Protein AF-A0A9E5D767-F1 (afdb_monomer_lite)

Structure (mmCIF, N/CA/C/O backbone):
data_AF-A0A9E5D767-F1
#
_entry.id   AF-A0A9E5D767-F1
#
loop_
_atom_site.group_PDB
_atom_site.id
_atom_site.type_symbol
_atom_site.label_atom_id
_atom_site.label_alt_id
_atom_site.label_comp_id
_atom_site.label_asym_id
_atom_site.label_entity_id
_atom_site.label_seq_id
_atom_site.pdbx_PDB_ins_code
_atom_site.Cartn_x
_atom_site.Cartn_y
_atom_site.Cartn_z
_atom_site.occupancy
_atom_site.B_iso_or_equiv
_atom_site.auth_seq_id
_atom_site.auth_comp_id
_atom_site.auth_asym_id
_atom_site.auth_atom_id
_atom_site.pdbx_PDB_model_num
ATOM 1 N N . PHE A 1 1 ? 12.904 -18.527 -30.276 1.00 38.69 1 PHE A N 1
ATOM 2 C CA . PHE A 1 1 ? 13.474 -18.603 -28.924 1.00 38.69 1 PHE A CA 1
ATOM 3 C C . PHE A 1 1 ? 12.366 -18.208 -27.959 1.00 38.69 1 PHE A C 1
ATOM 5 O O . PHE A 1 1 ? 12.158 -17.030 -27.758 1.00 38.69 1 PHE A O 1
ATOM 12 N N . MET A 1 2 ? 11.536 -19.169 -27.551 1.00 34.91 2 MET A N 1
ATOM 13 C CA . MET A 1 2 ? 10.502 -19.060 -26.501 1.00 34.91 2 MET A CA 1
ATOM 14 C C . MET A 1 2 ? 10.087 -20.501 -26.185 1.00 34.91 2 MET A C 1
ATOM 16 O O . MET A 1 2 ? 9.022 -20.971 -26.581 1.00 34.91 2 MET A O 1
ATOM 20 N N . ALA A 1 3 ? 11.037 -21.262 -25.655 1.00 35.59 3 ALA A N 1
ATOM 21 C CA . ALA A 1 3 ? 10.844 -22.659 -25.294 1.00 35.59 3 ALA A CA 1
ATOM 22 C C . ALA A 1 3 ? 11.648 -22.962 -24.030 1.00 35.59 3 ALA A C 1
ATOM 24 O O . ALA A 1 3 ? 12.463 -23.866 -24.041 1.00 35.59 3 ALA A O 1
ATOM 25 N N . ASP A 1 4 ? 11.421 -22.149 -23.003 1.00 39.09 4 ASP A N 1
ATOM 26 C CA . ASP A 1 4 ? 11.586 -22.439 -21.580 1.00 39.09 4 ASP A CA 1
ATOM 27 C C . ASP A 1 4 ? 10.528 -21.566 -20.868 1.00 39.09 4 ASP A C 1
ATOM 29 O O . ASP A 1 4 ? 10.009 -20.627 -21.477 1.00 39.09 4 ASP A O 1
ATOM 33 N N . SER A 1 5 ? 10.044 -21.978 -19.697 1.00 45.19 5 SER A N 1
ATOM 34 C CA . SER A 1 5 ? 8.807 -21.471 -19.074 1.00 45.19 5 SER A CA 1
ATOM 35 C C . SER A 1 5 ? 8.694 -19.945 -19.055 1.00 45.19 5 SER A C 1
ATOM 37 O O . SER A 1 5 ? 9.647 -19.292 -18.669 1.00 45.19 5 SER A O 1
ATOM 39 N N . ILE A 1 6 ? 7.513 -19.401 -19.385 1.00 53.84 6 ILE A N 1
ATOM 40 C CA . ILE A 1 6 ? 7.196 -17.976 -19.182 1.00 53.84 6 ILE A CA 1
ATOM 41 C C . ILE A 1 6 ? 7.424 -17.638 -17.702 1.00 53.84 6 ILE A C 1
ATOM 43 O O . ILE A 1 6 ? 6.698 -18.154 -16.844 1.00 53.84 6 ILE A O 1
ATOM 47 N N . GLU A 1 7 ? 8.411 -16.794 -17.416 1.00 65.50 7 GLU A N 1
ATOM 48 C CA . GLU A 1 7 ? 8.708 -16.288 -16.074 1.00 65.50 7 GLU A CA 1
ATOM 49 C C . GLU A 1 7 ? 7.850 -15.041 -15.766 1.00 65.50 7 GLU A C 1
ATOM 51 O O . GLU A 1 7 ? 7.212 -14.453 -16.648 1.00 65.50 7 GLU A O 1
ATOM 56 N N . SER A 1 8 ? 7.767 -14.628 -14.496 1.00 70.75 8 SER A N 1
ATOM 57 C CA . SER A 1 8 ? 6.974 -13.455 -14.075 1.00 70.75 8 SER A CA 1
ATOM 58 C C . SER A 1 8 ? 7.390 -12.178 -14.814 1.00 70.75 8 SER A C 1
ATOM 60 O O . SER A 1 8 ? 6.536 -11.359 -15.178 1.00 70.75 8 SER A O 1
ATOM 62 N N . HIS A 1 9 ? 8.687 -12.024 -15.083 1.00 80.38 9 HIS A N 1
ATOM 63 C CA . HIS A 1 9 ? 9.243 -10.848 -15.745 1.00 80.38 9 HIS A CA 1
ATOM 64 C C . HIS A 1 9 ? 8.974 -10.828 -17.251 1.00 80.38 9 HIS A C 1
ATOM 66 O O . HIS A 1 9 ? 8.782 -9.743 -17.799 1.00 80.38 9 HIS A O 1
ATOM 72 N N . ASP A 1 10 ? 8.795 -11.984 -17.899 1.00 78.19 10 ASP A N 1
ATOM 73 C CA . ASP A 1 10 ? 8.350 -12.055 -19.298 1.00 78.19 10 ASP A CA 1
ATOM 74 C C . ASP A 1 10 ? 6.954 -11.446 -19.465 1.00 78.19 10 ASP A C 1
ATOM 76 O O . ASP A 1 10 ? 6.682 -10.686 -20.399 1.00 78.19 10 ASP A O 1
ATOM 80 N N . VAL A 1 11 ? 6.050 -11.739 -18.524 1.00 80.56 11 VAL A N 1
ATOM 81 C CA . VAL A 1 11 ? 4.698 -11.164 -18.513 1.00 80.56 11 VAL A CA 1
ATOM 82 C C . VAL A 1 11 ? 4.762 -9.650 -18.308 1.00 80.56 11 VAL A C 1
ATOM 84 O O . VAL A 1 11 ? 4.045 -8.901 -18.981 1.00 80.56 11 VAL A O 1
ATOM 87 N N . GLY A 1 12 ? 5.630 -9.194 -17.402 1.00 81.00 12 GLY A N 1
ATOM 88 C CA . GLY A 1 12 ? 5.879 -7.776 -17.159 1.00 81.00 12 GLY A CA 1
ATOM 89 C C . GLY A 1 12 ? 6.426 -7.051 -18.391 1.00 81.00 12 GLY A C 1
ATOM 90 O O . GLY A 1 12 ? 5.887 -6.015 -18.780 1.00 81.00 12 GLY A O 1
ATOM 91 N N . LEU A 1 13 ? 7.419 -7.632 -19.063 1.00 85.06 13 LEU A N 1
ATOM 92 C CA . LEU A 1 13 ? 7.996 -7.124 -20.304 1.00 85.06 13 LEU A CA 1
ATOM 93 C C . LEU A 1 13 ? 6.951 -7.033 -21.425 1.00 85.06 13 LEU A C 1
ATOM 95 O O . LEU A 1 13 ? 6.819 -5.987 -22.064 1.00 85.06 13 LEU A O 1
ATOM 99 N N . ILE A 1 14 ? 6.167 -8.094 -21.652 1.00 85.50 14 ILE A N 1
ATOM 100 C CA . ILE A 1 14 ? 5.095 -8.088 -22.662 1.00 85.50 14 ILE A CA 1
ATOM 101 C C . ILE A 1 14 ? 4.101 -6.965 -22.365 1.00 85.50 14 ILE A C 1
ATOM 103 O O . ILE A 1 14 ? 3.694 -6.232 -23.270 1.00 85.50 14 ILE A O 1
ATOM 107 N N . ARG A 1 15 ? 3.725 -6.791 -21.095 1.00 85.00 15 ARG A N 1
ATOM 108 C CA . ARG A 1 15 ? 2.840 -5.704 -20.679 1.00 85.00 15 ARG A CA 1
ATOM 109 C C . ARG A 1 15 ? 3.461 -4.334 -20.953 1.00 85.00 15 ARG A C 1
ATOM 111 O O . ARG A 1 15 ? 2.767 -3.479 -21.496 1.00 85.00 15 ARG A O 1
ATOM 118 N N . THR A 1 16 ? 4.746 -4.142 -20.667 1.00 86.25 16 THR A N 1
ATOM 119 C CA . THR A 1 16 ? 5.473 -2.909 -21.004 1.00 86.25 16 THR A CA 1
ATOM 120 C C . THR A 1 16 ? 5.414 -2.608 -22.496 1.00 86.25 16 THR A C 1
ATOM 122 O O . THR A 1 16 ? 5.058 -1.492 -22.876 1.00 86.25 16 THR A O 1
ATOM 125 N N . LEU A 1 17 ? 5.667 -3.598 -23.354 1.00 88.94 17 LEU A N 1
ATOM 126 C CA . LEU A 1 17 ? 5.577 -3.438 -24.811 1.00 88.94 17 LEU A CA 1
ATOM 127 C C . LEU A 1 17 ? 4.153 -3.083 -25.268 1.00 88.94 17 LEU A C 1
ATOM 129 O O . LEU A 1 17 ? 3.960 -2.316 -26.211 1.00 88.94 17 LEU A O 1
ATOM 133 N N . LEU A 1 18 ? 3.140 -3.601 -24.572 1.00 88.31 18 LEU A N 1
ATOM 134 C CA . LEU A 1 18 ? 1.740 -3.261 -24.807 1.00 88.31 18 LEU A CA 1
ATOM 135 C C . LEU A 1 18 ? 1.321 -1.915 -24.208 1.00 88.31 18 LEU A C 1
ATOM 137 O O . LEU A 1 18 ? 0.283 -1.407 -24.628 1.00 88.31 18 LEU A O 1
ATOM 141 N N . GLU A 1 19 ? 2.081 -1.305 -23.303 1.00 89.00 19 GLU A N 1
ATOM 142 C CA . GLU A 1 19 ? 1.762 -0.008 -22.687 1.00 89.00 19 GLU A CA 1
ATOM 143 C C . GLU A 1 19 ? 2.532 1.161 -23.325 1.00 89.00 19 GLU A C 1
ATOM 145 O O . GLU A 1 19 ? 1.935 2.214 -23.567 1.00 89.00 19 GLU A O 1
ATOM 150 N N . LEU A 1 20 ? 3.816 0.982 -23.650 1.00 90.38 20 LEU A N 1
ATOM 151 C CA . LEU A 1 20 ? 4.646 2.009 -24.289 1.00 90.38 20 LEU A CA 1
ATOM 152 C C . LEU A 1 20 ? 4.224 2.264 -25.743 1.00 90.38 20 LEU A C 1
ATOM 154 O O . LEU A 1 20 ? 3.726 1.377 -26.443 1.00 90.38 20 LEU A O 1
ATOM 158 N N . ARG A 1 21 ? 4.399 3.502 -26.215 1.00 92.12 21 ARG A N 1
ATOM 159 C CA . ARG A 1 21 ? 3.991 3.942 -27.559 1.00 92.12 21 ARG A CA 1
ATOM 160 C C . ARG A 1 21 ? 4.982 4.953 -28.125 1.00 92.12 21 ARG A C 1
ATOM 162 O O . ARG A 1 21 ? 5.589 5.699 -27.367 1.00 92.12 21 ARG A O 1
ATOM 169 N N . GLY A 1 22 ? 5.064 5.021 -29.455 1.00 92.25 22 GLY A N 1
ATOM 170 C CA . GLY A 1 22 ? 5.858 6.029 -30.164 1.00 92.25 22 GLY A CA 1
ATOM 171 C C . GLY A 1 22 ? 7.315 6.044 -29.707 1.00 92.25 22 GLY A C 1
ATOM 172 O O . GLY A 1 22 ? 7.904 4.987 -29.504 1.00 92.25 22 GLY A O 1
ATOM 173 N N . GLU A 1 23 ? 7.850 7.245 -29.480 1.00 92.44 23 GLU A N 1
ATOM 174 C CA . GLU A 1 23 ? 9.255 7.461 -29.115 1.00 92.44 23 GLU A CA 1
ATOM 175 C C . GLU A 1 23 ? 9.689 6.701 -27.851 1.00 92.44 23 GLU A C 1
ATOM 177 O O . GLU A 1 23 ? 10.846 6.293 -27.764 1.00 92.44 23 GLU A O 1
ATOM 182 N N . ASP A 1 24 ? 8.789 6.453 -26.890 1.00 91.94 24 ASP A N 1
ATOM 183 C CA . ASP A 1 24 ? 9.122 5.696 -25.674 1.00 91.94 24 ASP A CA 1
ATOM 184 C C . ASP A 1 24 ? 9.350 4.207 -25.984 1.00 91.94 24 ASP A C 1
ATOM 186 O O . ASP A 1 24 ? 10.281 3.586 -25.468 1.00 91.94 24 ASP A O 1
ATOM 190 N N . LEU A 1 25 ? 8.517 3.631 -26.859 1.00 93.56 25 LEU A N 1
ATOM 191 C CA . LEU A 1 25 ? 8.686 2.250 -27.315 1.00 93.56 25 LEU A CA 1
ATOM 192 C C . LEU A 1 25 ? 9.920 2.122 -28.215 1.00 93.56 25 LEU A C 1
ATOM 194 O O . LEU A 1 25 ? 10.684 1.166 -28.078 1.00 93.56 25 LEU A O 1
ATOM 198 N N . ASP A 1 26 ? 10.145 3.096 -29.095 1.00 93.31 26 ASP A N 1
ATOM 199 C CA . ASP A 1 26 ? 11.327 3.136 -29.959 1.00 93.31 26 ASP A CA 1
ATOM 200 C C . ASP A 1 26 ? 12.610 3.258 -29.120 1.00 93.31 26 ASP A C 1
ATOM 202 O O . ASP A 1 26 ? 13.609 2.592 -29.392 1.00 93.31 26 ASP A O 1
ATOM 206 N N . SER A 1 27 ? 12.574 4.042 -28.037 1.00 92.81 27 SER A N 1
ATOM 207 C CA . SER A 1 27 ? 13.697 4.186 -27.103 1.00 92.81 27 SER A CA 1
ATOM 208 C C . SER A 1 27 ? 14.030 2.877 -26.389 1.00 92.81 27 SER A C 1
ATOM 210 O O . SER A 1 27 ? 15.206 2.567 -26.237 1.00 92.81 27 SER A O 1
ATOM 212 N N . LEU A 1 28 ? 13.027 2.094 -25.979 1.00 91.19 28 LEU A N 1
ATOM 213 C CA . LEU A 1 28 ? 13.236 0.772 -25.38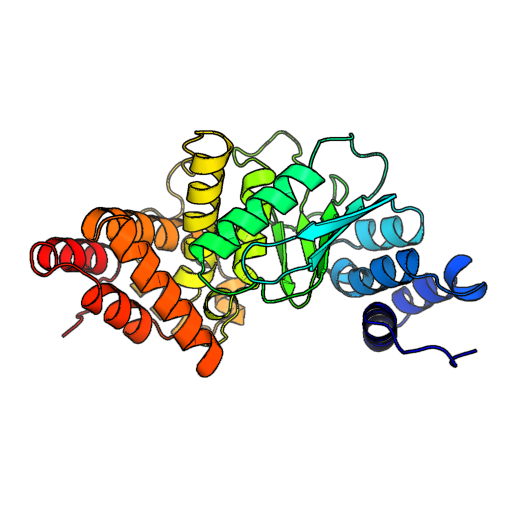0 1.00 91.19 28 LEU A CA 1
ATOM 214 C C . LEU A 1 28 ? 13.772 -0.234 -26.409 1.00 91.19 28 LEU A C 1
ATOM 216 O O . LEU A 1 28 ? 14.784 -0.887 -26.184 1.00 91.19 28 LEU A O 1
ATOM 220 N N . THR A 1 29 ? 13.105 -0.347 -27.555 1.00 92.00 29 THR A N 1
ATOM 221 C CA . THR A 1 29 ? 13.411 -1.379 -28.562 1.00 92.00 29 THR A CA 1
ATOM 222 C C . THR A 1 29 ? 14.714 -1.130 -29.328 1.00 92.00 29 THR A C 1
ATOM 224 O O . THR A 1 29 ? 15.222 -2.040 -29.979 1.00 92.00 29 THR A O 1
ATOM 227 N N . SER A 1 30 ? 15.273 0.081 -29.241 1.00 91.75 30 SER A N 1
ATOM 228 C CA . SER A 1 30 ? 16.585 0.435 -29.801 1.00 91.75 30 SER A CA 1
ATOM 229 C C . SER A 1 30 ? 17.762 0.188 -28.855 1.00 91.75 30 SER A C 1
ATOM 231 O O . SER A 1 30 ? 18.910 0.354 -29.275 1.00 91.75 30 SER A O 1
ATOM 233 N N . GLN A 1 31 ? 17.515 -0.207 -27.601 1.00 90.12 31 GLN A N 1
ATOM 234 C CA . GLN A 1 31 ? 18.596 -0.543 -26.679 1.00 90.12 31 GLN A CA 1
ATOM 235 C C . GLN A 1 31 ? 19.346 -1.793 -27.145 1.00 90.12 31 GLN A C 1
ATOM 237 O O . GLN A 1 31 ? 18.738 -2.751 -27.621 1.00 90.12 31 GLN A O 1
ATOM 242 N N . THR A 1 32 ? 20.672 -1.808 -26.980 1.00 87.69 32 THR A N 1
ATOM 243 C CA . THR A 1 32 ? 21.509 -2.946 -27.403 1.00 87.69 32 THR A CA 1
ATOM 244 C C . THR A 1 32 ? 21.085 -4.234 -26.714 1.00 87.69 32 THR A C 1
ATOM 246 O O . THR A 1 32 ? 20.913 -5.248 -27.377 1.00 87.69 32 THR A O 1
ATOM 249 N N . TRP A 1 33 ? 20.811 -4.161 -25.412 1.00 84.88 33 TRP A N 1
ATOM 250 C CA . TRP A 1 33 ? 20.323 -5.291 -24.629 1.00 84.88 33 TRP A CA 1
ATOM 251 C C . TRP A 1 33 ? 18.957 -5.808 -25.101 1.00 84.88 33 TRP A C 1
ATOM 253 O O . TRP A 1 33 ? 18.710 -7.008 -25.132 1.00 84.88 33 TRP A O 1
ATOM 263 N N . PHE A 1 34 ? 18.085 -4.928 -25.599 1.00 87.81 34 PHE A N 1
ATOM 264 C CA . PHE A 1 34 ? 16.812 -5.350 -26.179 1.00 87.81 34 PHE A CA 1
ATOM 265 C C . PHE A 1 34 ? 17.014 -6.147 -27.478 1.00 87.81 34 PHE A C 1
ATOM 267 O O . PHE A 1 34 ? 16.333 -7.144 -27.720 1.00 87.81 34 PHE A O 1
ATOM 274 N N . VAL A 1 35 ? 17.943 -5.699 -28.330 1.00 85.88 35 VAL A N 1
ATOM 275 C CA . VAL A 1 35 ? 18.242 -6.324 -29.629 1.00 85.88 35 VAL A CA 1
ATOM 276 C C . VAL A 1 35 ? 18.987 -7.649 -29.466 1.00 85.88 35 VAL A C 1
ATOM 278 O O . VAL A 1 35 ? 18.695 -8.605 -30.187 1.00 85.88 35 VAL A O 1
ATOM 281 N N . ASP A 1 36 ? 19.930 -7.703 -28.527 1.00 86.12 36 ASP A N 1
ATOM 282 C CA . ASP A 1 36 ? 20.776 -8.871 -28.274 1.00 86.12 36 ASP A CA 1
ATOM 283 C C . ASP A 1 36 ? 20.035 -9.977 -27.497 1.00 86.12 36 ASP A C 1
ATOM 285 O O . ASP A 1 36 ? 20.428 -11.146 -27.552 1.00 86.12 36 ASP A O 1
ATOM 289 N N . GLY A 1 37 ? 18.913 -9.627 -26.864 1.00 83.31 37 GLY A N 1
ATOM 290 C CA . GLY A 1 37 ? 18.059 -10.515 -26.085 1.00 83.31 37 GLY A CA 1
ATOM 291 C C . GLY A 1 37 ? 18.036 -10.089 -24.623 1.00 83.31 37 GLY A C 1
ATOM 292 O O . GLY A 1 37 ? 19.085 -9.914 -24.019 1.00 83.31 37 GLY A O 1
ATOM 293 N N . ILE A 1 38 ? 16.825 -9.951 -24.082 1.00 85.19 38 ILE A N 1
ATOM 294 C CA . ILE A 1 38 ? 16.574 -9.424 -22.737 1.00 85.19 38 ILE A CA 1
ATOM 295 C C . ILE A 1 38 ? 16.822 -10.518 -21.703 1.00 85.19 38 ILE A C 1
ATOM 297 O O . ILE A 1 38 ? 16.241 -11.603 -21.813 1.00 85.19 38 ILE A O 1
ATOM 301 N N . ASP A 1 39 ? 17.651 -10.227 -20.706 1.00 87.19 39 ASP A N 1
ATOM 302 C CA . ASP A 1 39 ? 17.819 -11.086 -19.534 1.00 87.19 39 ASP A CA 1
ATOM 303 C C . ASP A 1 39 ? 16.810 -10.771 -18.407 1.00 87.19 39 ASP A C 1
ATOM 305 O O . ASP A 1 39 ? 15.971 -9.876 -18.509 1.00 87.19 39 ASP A O 1
ATOM 309 N N . ASP A 1 40 ? 16.860 -11.541 -17.318 1.00 84.88 40 ASP A N 1
ATOM 310 C CA . ASP A 1 40 ? 15.934 -11.395 -16.189 1.00 84.88 40 ASP A CA 1
ATOM 311 C C . ASP A 1 40 ? 16.062 -10.035 -15.468 1.00 84.88 40 ASP A C 1
ATOM 313 O O . ASP A 1 40 ? 15.076 -9.445 -15.025 1.00 84.88 40 ASP A O 1
ATOM 317 N N . ASP A 1 41 ? 17.283 -9.510 -15.362 1.00 86.38 41 ASP A N 1
ATOM 318 C CA . ASP A 1 41 ? 17.587 -8.214 -14.747 1.00 86.38 41 ASP A CA 1
ATOM 319 C C . ASP A 1 41 ? 17.009 -7.067 -15.599 1.00 86.38 41 ASP A C 1
ATOM 321 O O . ASP A 1 41 ? 16.354 -6.147 -15.094 1.00 86.38 41 ASP A O 1
ATOM 325 N N . GLU A 1 42 ? 17.189 -7.150 -16.911 1.00 87.38 42 GLU A N 1
ATOM 326 C CA . GLU A 1 42 ? 16.671 -6.206 -17.897 1.00 87.38 42 GLU A CA 1
ATOM 327 C C . GLU A 1 42 ? 15.144 -6.284 -18.023 1.00 87.38 42 GLU A C 1
ATOM 329 O O . GLU A 1 42 ? 14.478 -5.253 -18.173 1.00 87.38 42 GLU A O 1
ATOM 334 N N . ALA A 1 43 ? 14.558 -7.477 -17.892 1.00 86.62 43 ALA A N 1
ATOM 335 C CA . ALA A 1 43 ? 13.111 -7.658 -17.871 1.00 86.62 43 ALA A CA 1
ATOM 336 C C . ALA A 1 43 ? 12.475 -6.953 -16.659 1.00 86.62 43 ALA A C 1
ATOM 338 O O . ALA A 1 43 ? 11.470 -6.253 -16.824 1.00 86.62 43 ALA A O 1
ATOM 339 N N . ILE A 1 44 ? 13.092 -7.034 -15.472 1.00 86.19 44 ILE A N 1
ATOM 340 C CA . ILE A 1 44 ? 12.678 -6.273 -14.276 1.00 86.19 44 ILE A CA 1
ATOM 341 C C . ILE A 1 44 ? 12.702 -4.774 -14.566 1.00 86.19 44 ILE A C 1
ATOM 343 O O . ILE A 1 44 ? 11.706 -4.089 -14.318 1.00 86.19 44 ILE A O 1
ATOM 347 N N . VAL A 1 45 ? 13.799 -4.255 -15.127 1.00 86.62 45 VAL A N 1
ATOM 348 C CA . VAL A 1 45 ? 13.907 -2.835 -15.504 1.00 86.62 45 VAL A CA 1
ATOM 349 C C . VAL A 1 45 ? 12.799 -2.449 -16.482 1.00 86.62 45 VAL A C 1
ATOM 351 O O . VAL A 1 45 ? 12.136 -1.425 -16.291 1.00 86.62 45 VAL A O 1
ATOM 354 N N . ALA A 1 46 ? 12.529 -3.289 -17.482 1.00 86.81 46 ALA A N 1
ATOM 355 C CA . ALA A 1 46 ? 11.475 -3.050 -18.454 1.00 86.81 46 ALA A CA 1
ATOM 356 C C . ALA A 1 46 ? 10.087 -2.951 -17.801 1.00 86.81 46 ALA A C 1
ATOM 358 O O . ALA A 1 46 ? 9.294 -2.100 -18.209 1.00 86.81 46 ALA A O 1
ATOM 359 N N . THR A 1 47 ? 9.787 -3.739 -16.759 1.00 83.94 47 THR A N 1
ATOM 360 C CA . THR A 1 47 ? 8.490 -3.664 -16.050 1.00 83.94 47 THR A CA 1
ATOM 361 C C . THR A 1 47 ? 8.229 -2.302 -15.390 1.00 83.94 47 THR A C 1
ATOM 363 O O . THR A 1 47 ? 7.078 -1.903 -15.201 1.00 83.94 47 THR A O 1
ATOM 366 N N . ILE A 1 48 ? 9.290 -1.554 -15.077 1.00 83.81 48 ILE A N 1
ATOM 367 C CA . ILE A 1 48 ? 9.230 -0.269 -14.374 1.00 83.81 48 ILE A CA 1
ATOM 368 C C . ILE A 1 48 ? 8.946 0.891 -15.339 1.00 83.81 48 ILE A C 1
ATOM 370 O O . ILE A 1 48 ? 8.257 1.857 -14.980 1.00 83.81 48 ILE A O 1
ATOM 374 N N . LEU A 1 49 ? 9.460 0.799 -16.569 1.00 87.00 49 LEU A N 1
ATOM 375 C CA . LEU A 1 49 ? 9.502 1.886 -17.551 1.00 87.00 49 LEU A CA 1
ATOM 376 C C . LEU A 1 49 ? 8.153 2.588 -17.803 1.00 87.00 49 LEU A C 1
ATOM 378 O O . LEU A 1 49 ? 8.136 3.823 -17.749 1.00 87.00 49 LEU A O 1
ATOM 382 N N . PRO A 1 50 ? 7.009 1.894 -18.008 1.00 85.88 50 PRO A N 1
ATOM 383 C CA . PRO A 1 50 ? 5.736 2.562 -18.305 1.00 85.88 50 PRO A CA 1
ATOM 384 C C . PRO A 1 50 ? 5.308 3.567 -17.235 1.00 85.88 50 PRO A C 1
ATOM 386 O O . PRO A 1 50 ? 4.718 4.609 -17.537 1.00 85.88 50 PRO A O 1
ATOM 389 N N . SER A 1 51 ? 5.633 3.285 -15.970 1.00 80.31 51 SER A N 1
ATOM 390 C CA . SER A 1 51 ? 5.311 4.186 -14.867 1.00 80.31 51 SER A CA 1
ATOM 391 C C . SER A 1 51 ? 6.120 5.482 -14.908 1.00 80.31 51 SER A C 1
ATOM 393 O O . SER A 1 51 ? 5.609 6.539 -14.531 1.00 80.31 51 SER A O 1
ATOM 395 N N . GLN A 1 52 ? 7.356 5.415 -15.405 1.00 83.19 52 GLN A N 1
ATOM 396 C CA . GLN A 1 52 ? 8.302 6.523 -15.377 1.00 83.19 52 GLN A CA 1
ATOM 397 C C . GLN A 1 52 ? 8.066 7.517 -16.513 1.00 83.19 52 GLN A C 1
ATOM 399 O O . GLN A 1 52 ? 8.282 8.704 -16.299 1.00 83.19 52 GLN A O 1
ATOM 404 N N . VAL A 1 53 ? 7.502 7.091 -17.651 1.00 84.19 53 VAL A N 1
ATOM 405 C CA . VAL A 1 53 ? 7.201 7.971 -18.803 1.00 84.19 53 VAL A CA 1
ATOM 406 C C . VAL A 1 53 ? 6.502 9.269 -18.386 1.00 84.19 53 VAL A C 1
ATOM 408 O O . VAL A 1 53 ? 6.883 10.354 -18.812 1.00 84.19 53 VAL A O 1
ATOM 411 N N . ARG A 1 54 ? 5.478 9.183 -17.526 1.00 77.12 54 ARG A N 1
ATOM 412 C CA . ARG A 1 54 ? 4.722 10.366 -17.066 1.00 77.12 54 ARG A CA 1
ATOM 413 C C . ARG A 1 54 ? 5.206 10.934 -15.738 1.00 77.12 54 ARG A C 1
ATOM 415 O O . ARG A 1 54 ? 4.973 12.111 -15.476 1.00 77.12 54 ARG A O 1
ATOM 422 N N . ARG A 1 55 ? 5.793 10.096 -14.882 1.00 74.81 55 ARG A N 1
ATOM 423 C CA . ARG A 1 55 ? 6.190 10.475 -13.518 1.00 74.81 55 ARG A CA 1
ATOM 424 C C . ARG A 1 55 ? 7.537 11.178 -13.493 1.00 74.81 55 ARG A C 1
ATOM 426 O O . ARG A 1 55 ? 7.669 12.206 -12.845 1.00 74.81 55 ARG A O 1
ATOM 433 N N . SER A 1 56 ? 8.501 10.635 -14.226 1.00 78.88 56 SER A N 1
ATOM 434 C CA . SER A 1 56 ? 9.842 11.180 -14.365 1.00 78.88 56 SER A CA 1
ATOM 435 C C . SER A 1 56 ? 10.453 10.693 -15.687 1.00 78.88 56 SER A C 1
ATOM 437 O O . SER A 1 56 ? 11.086 9.634 -15.734 1.00 78.88 56 SER A O 1
ATOM 439 N N . PRO A 1 57 ? 10.285 11.459 -16.784 1.00 83.62 57 PRO A N 1
ATOM 440 C CA . PRO A 1 57 ? 10.923 11.151 -18.066 1.00 83.62 57 PRO A CA 1
ATOM 441 C C . PRO A 1 57 ? 12.451 11.032 -17.965 1.00 83.62 57 PRO A C 1
ATOM 443 O O . PRO A 1 57 ? 13.084 10.342 -18.759 1.00 83.62 57 PRO A O 1
ATOM 446 N N . GLU A 1 58 ? 13.061 11.704 -16.986 1.00 81.19 58 GLU A N 1
ATOM 447 C CA . GLU A 1 58 ? 14.482 11.560 -16.678 1.00 81.19 58 GLU A CA 1
ATOM 448 C C . GLU A 1 58 ? 14.798 10.168 -16.118 1.00 81.19 58 GLU A C 1
ATOM 450 O O . GLU A 1 58 ? 15.699 9.504 -16.627 1.00 81.19 58 GLU A O 1
ATOM 455 N N . ASN A 1 59 ? 14.019 9.684 -15.140 1.00 81.38 59 ASN A N 1
ATOM 456 C CA . ASN A 1 59 ? 14.186 8.328 -14.616 1.00 81.38 59 ASN A CA 1
ATOM 457 C C . ASN A 1 59 ? 14.015 7.281 -15.717 1.00 81.38 59 ASN A C 1
ATOM 459 O O . ASN A 1 59 ? 14.792 6.334 -15.771 1.00 81.38 59 ASN A O 1
ATOM 463 N N . PHE A 1 60 ? 13.038 7.471 -16.612 1.00 86.62 60 PHE A N 1
ATOM 464 C CA . PHE A 1 60 ? 12.842 6.601 -17.773 1.00 86.62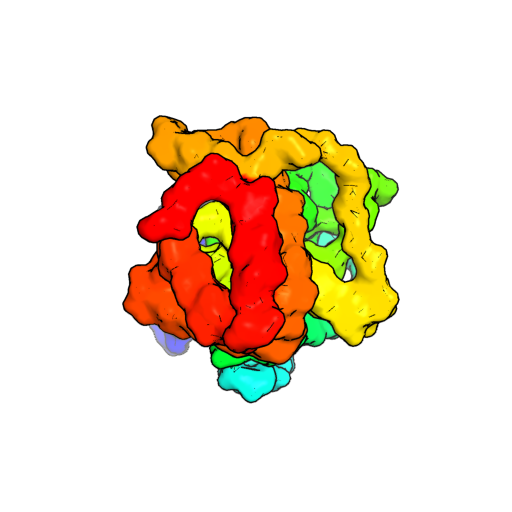 60 PHE A CA 1
ATOM 465 C C . PHE A 1 60 ? 14.123 6.492 -18.613 1.00 86.62 60 PHE A C 1
ATOM 467 O O . PHE A 1 60 ? 14.593 5.391 -18.876 1.00 86.62 60 PHE A O 1
ATOM 474 N N . ARG A 1 61 ? 14.744 7.624 -18.971 1.00 85.81 61 ARG A N 1
ATOM 475 C CA . ARG A 1 61 ? 16.002 7.626 -19.742 1.00 85.81 61 ARG A CA 1
ATOM 476 C C . ARG A 1 61 ? 17.165 7.012 -18.966 1.00 85.81 61 ARG A C 1
ATOM 478 O O . ARG A 1 61 ? 17.983 6.315 -19.554 1.00 85.81 61 ARG A O 1
ATOM 485 N N . ASN A 1 62 ? 17.245 7.261 -17.661 1.00 83.12 62 ASN A N 1
ATOM 486 C CA . ASN A 1 62 ? 18.308 6.712 -16.823 1.00 83.12 62 ASN A CA 1
ATOM 487 C C . ASN A 1 62 ? 18.211 5.183 -16.713 1.00 83.12 62 ASN A C 1
ATOM 489 O O . ASN A 1 62 ? 19.235 4.517 -16.835 1.00 83.12 62 ASN A O 1
ATOM 493 N N . LEU A 1 63 ? 16.997 4.634 -16.577 1.00 86.06 63 LEU A N 1
ATOM 494 C CA . LEU A 1 63 ? 16.750 3.186 -16.564 1.00 86.06 63 LEU A CA 1
ATOM 495 C C . LEU A 1 63 ? 17.200 2.497 -17.854 1.00 86.06 63 LEU A C 1
ATOM 497 O O . LEU A 1 63 ? 17.716 1.390 -17.788 1.00 86.06 63 LEU A O 1
ATOM 501 N N . LEU A 1 64 ? 17.038 3.147 -19.010 1.00 87.12 64 LEU A N 1
ATOM 502 C CA . LEU A 1 64 ? 17.486 2.585 -20.289 1.00 87.12 64 LEU A CA 1
ATOM 503 C C . LEU A 1 64 ? 19.016 2.498 -20.400 1.00 87.12 64 LEU A C 1
ATOM 505 O O . LEU A 1 64 ? 19.525 1.602 -21.067 1.00 87.12 64 LEU A O 1
ATOM 509 N N . ASN A 1 65 ? 19.734 3.422 -19.752 1.00 80.12 65 ASN A N 1
ATOM 510 C CA . ASN A 1 65 ? 21.184 3.564 -19.893 1.00 80.12 65 ASN A CA 1
ATOM 511 C C . ASN A 1 65 ? 21.979 2.772 -18.849 1.00 80.12 65 ASN A C 1
ATOM 513 O O . ASN A 1 65 ? 22.994 2.164 -19.184 1.00 80.12 65 ASN A O 1
ATOM 517 N N . ALA A 1 66 ? 21.592 2.861 -17.574 1.00 68.38 66 ALA A N 1
ATOM 518 C CA . ALA A 1 66 ? 22.310 2.216 -16.483 1.00 68.38 66 ALA A CA 1
ATOM 519 C C . ALA A 1 66 ? 21.435 2.081 -15.233 1.00 68.38 66 ALA A C 1
ATOM 521 O O . ALA A 1 66 ? 20.996 3.071 -14.641 1.00 68.38 66 ALA A O 1
ATOM 522 N N . SER A 1 67 ? 21.296 0.847 -14.763 1.00 70.81 67 SER A N 1
ATOM 523 C CA . SER A 1 67 ? 20.696 0.523 -13.475 1.00 70.81 67 SER A CA 1
ATOM 524 C C . SER A 1 67 ? 21.601 -0.417 -12.695 1.00 70.81 67 SER A C 1
ATOM 526 O O . SER A 1 67 ? 22.142 -1.371 -13.248 1.00 70.81 67 SER A O 1
ATOM 528 N N . PHE A 1 68 ? 21.743 -0.170 -11.396 1.00 77.31 68 PHE A N 1
ATOM 529 C CA . PHE A 1 68 ? 22.299 -1.168 -10.488 1.00 77.31 68 PHE A CA 1
ATOM 530 C C . PHE A 1 68 ? 21.154 -1.970 -9.880 1.00 77.31 68 PHE A C 1
ATOM 532 O O . PHE A 1 68 ? 20.250 -1.376 -9.286 1.00 77.31 68 PHE A O 1
ATOM 539 N N . ILE A 1 69 ? 21.208 -3.293 -10.024 1.00 86.12 69 ILE A N 1
ATOM 540 C CA . ILE A 1 69 ? 20.207 -4.211 -9.488 1.00 86.12 69 ILE A CA 1
ATOM 541 C C . ILE A 1 69 ? 20.822 -5.011 -8.343 1.00 86.12 69 ILE A C 1
ATOM 543 O O . ILE A 1 69 ? 21.892 -5.602 -8.469 1.00 86.12 69 ILE A O 1
ATOM 547 N N . GLN A 1 70 ? 20.134 -5.020 -7.207 1.00 87.75 70 GLN A N 1
ATOM 548 C CA . GLN A 1 70 ? 20.438 -5.884 -6.073 1.00 87.75 70 GLN A CA 1
ATOM 549 C C . GLN A 1 70 ? 19.243 -6.798 -5.830 1.00 87.75 70 GLN A C 1
ATOM 551 O O . GLN A 1 70 ? 18.144 -6.299 -5.605 1.00 87.75 70 GLN A O 1
ATOM 556 N N . LYS A 1 71 ? 19.464 -8.115 -5.830 1.00 90.56 71 LYS A N 1
ATOM 557 C CA . LYS A 1 71 ? 18.436 -9.127 -5.558 1.00 90.56 71 LYS A CA 1
ATOM 558 C C . LYS A 1 71 ? 18.771 -9.896 -4.285 1.00 90.56 71 LYS A C 1
ATOM 560 O O . LYS A 1 71 ? 19.918 -10.295 -4.088 1.00 90.56 71 LYS A O 1
ATOM 565 N N . GLU A 1 72 ? 17.777 -10.126 -3.440 1.00 92.81 72 GLU A N 1
ATOM 566 C CA . GLU A 1 72 ? 17.888 -11.009 -2.281 1.00 92.81 72 GLU A CA 1
ATOM 567 C C . GLU A 1 72 ? 16.560 -11.731 -2.051 1.00 92.81 72 GLU A C 1
ATOM 569 O O . GLU A 1 72 ? 15.516 -11.097 -1.935 1.00 92.81 72 GLU A O 1
ATOM 574 N N . SER A 1 73 ? 16.589 -13.059 -1.949 1.00 93.25 73 SER A N 1
ATOM 575 C CA . SER A 1 73 ? 15.422 -13.832 -1.518 1.00 93.25 73 SER A CA 1
ATOM 576 C C . SER A 1 73 ? 15.523 -14.133 -0.033 1.00 93.25 73 SER A C 1
ATOM 578 O O . SER A 1 73 ? 16.561 -14.590 0.452 1.00 93.25 73 SER A O 1
ATOM 580 N N . ASN A 1 74 ? 14.430 -13.928 0.693 1.00 94.94 74 ASN A N 1
ATOM 581 C CA . ASN A 1 74 ? 14.391 -14.141 2.129 1.00 94.94 74 ASN A CA 1
ATOM 582 C C . ASN A 1 74 ? 13.143 -14.923 2.560 1.00 94.94 74 ASN A C 1
ATOM 584 O O . ASN A 1 74 ? 12.125 -14.928 1.870 1.00 94.94 74 ASN A O 1
ATOM 588 N N . LEU A 1 75 ? 13.235 -15.613 3.700 1.00 93.75 75 LEU A N 1
ATOM 589 C CA . LEU A 1 75 ? 12.110 -16.338 4.283 1.00 93.75 75 LEU A CA 1
ATOM 590 C C . LEU A 1 75 ? 11.289 -15.394 5.165 1.00 93.75 75 LEU A C 1
ATOM 592 O O . LEU A 1 75 ? 11.766 -14.873 6.179 1.00 93.75 75 LEU A O 1
ATOM 596 N N . MET A 1 76 ? 10.040 -15.212 4.764 1.00 94.44 76 MET A N 1
ATOM 597 C CA . MET A 1 76 ? 9.008 -14.462 5.457 1.00 94.44 76 MET A CA 1
ATOM 598 C C . MET A 1 76 ? 8.235 -15.377 6.420 1.00 94.44 76 MET A C 1
ATOM 600 O O . MET A 1 76 ? 8.020 -16.551 6.100 1.00 94.44 76 MET A O 1
ATOM 604 N N . PRO A 1 77 ? 7.815 -14.871 7.594 1.00 91.88 77 PRO A N 1
ATOM 605 C CA . PRO A 1 77 ? 7.043 -15.630 8.578 1.00 91.88 77 PRO A CA 1
ATOM 606 C C . PRO A 1 77 ? 5.827 -16.402 8.040 1.00 91.88 77 PRO A C 1
ATOM 608 O O . PRO A 1 77 ? 5.572 -17.512 8.513 1.00 91.88 77 PRO A O 1
ATOM 611 N N . LEU A 1 78 ? 5.068 -15.831 7.099 1.00 94.81 78 LEU A N 1
ATOM 612 C CA . LEU A 1 78 ? 3.817 -16.402 6.586 1.00 94.81 78 LEU A CA 1
ATOM 613 C C . LEU A 1 78 ? 3.860 -16.706 5.081 1.00 94.81 78 LEU A C 1
ATOM 615 O O . LEU A 1 78 ? 3.349 -17.749 4.679 1.00 94.81 78 LEU A O 1
ATOM 619 N N . ALA A 1 79 ? 4.458 -15.845 4.250 1.00 93.62 79 ALA A N 1
ATOM 620 C CA . ALA A 1 79 ? 4.523 -16.047 2.796 1.00 93.62 79 ALA A CA 1
ATOM 621 C C . ALA A 1 79 ? 5.537 -17.111 2.347 1.00 93.62 79 ALA A C 1
ATOM 623 O O . ALA A 1 79 ? 5.460 -17.592 1.219 1.00 93.62 79 ALA A O 1
ATOM 624 N N . GLY A 1 80 ? 6.479 -17.507 3.208 1.00 93.94 80 GLY A N 1
ATOM 625 C CA . GLY A 1 80 ? 7.597 -18.352 2.796 1.00 93.94 80 GLY A CA 1
ATOM 626 C C . GLY A 1 80 ? 8.658 -17.535 2.060 1.00 93.94 80 GLY A C 1
ATOM 627 O O . GLY A 1 80 ? 9.038 -16.468 2.528 1.00 93.94 80 GLY A O 1
ATOM 628 N N . GLN A 1 81 ? 9.200 -18.043 0.955 1.00 95.19 81 GLN A N 1
ATOM 629 C CA . GLN A 1 81 ? 10.250 -17.330 0.226 1.00 95.19 81 GLN A CA 1
ATOM 630 C C . GLN A 1 81 ? 9.662 -16.151 -0.561 1.00 95.19 81 GLN A C 1
ATOM 632 O O . GLN A 1 81 ? 8.763 -16.347 -1.371 1.00 95.19 81 GLN A O 1
ATOM 637 N N . VAL A 1 82 ? 10.201 -14.952 -0.334 1.00 93.50 82 VAL A N 1
ATOM 638 C CA . VAL A 1 82 ? 9.888 -13.729 -1.088 1.00 93.50 82 VAL A CA 1
ATOM 639 C C . VAL A 1 82 ? 11.189 -13.134 -1.613 1.00 93.50 82 VAL A C 1
ATOM 641 O O . VAL A 1 82 ? 12.192 -13.093 -0.893 1.00 93.50 82 VAL A O 1
ATOM 644 N N . THR A 1 83 ? 11.179 -12.684 -2.863 1.00 92.88 83 THR A N 1
ATOM 645 C CA . THR A 1 83 ? 12.310 -12.018 -3.511 1.00 92.88 83 THR A CA 1
ATOM 646 C C . THR A 1 83 ? 12.182 -10.506 -3.375 1.00 92.88 83 THR A C 1
ATOM 648 O O . THR A 1 83 ? 11.118 -9.927 -3.563 1.00 92.88 83 THR A O 1
ATOM 651 N N . PHE A 1 84 ? 13.281 -9.849 -3.034 1.00 92.12 84 PHE A N 1
ATOM 652 C CA . PHE A 1 84 ? 13.382 -8.403 -2.946 1.00 92.12 84 PHE A CA 1
ATOM 653 C C . PHE A 1 84 ? 14.401 -7.928 -3.971 1.00 92.12 84 PHE A C 1
ATOM 655 O O . PHE A 1 84 ? 15.522 -8.437 -4.030 1.00 92.12 84 PHE A O 1
ATOM 662 N N . VAL A 1 85 ? 14.012 -6.942 -4.767 1.00 90.50 85 VAL A N 1
ATOM 663 C CA . VAL A 1 85 ? 14.829 -6.362 -5.826 1.00 90.50 85 VAL A CA 1
ATOM 664 C C . VAL A 1 85 ? 14.943 -4.867 -5.585 1.00 90.50 85 VAL A C 1
ATOM 666 O O . VAL A 1 85 ? 13.941 -4.190 -5.382 1.00 90.50 85 VAL A O 1
ATOM 669 N N . ILE A 1 86 ? 16.155 -4.324 -5.623 1.00 87.75 86 ILE A N 1
ATOM 670 C CA . ILE A 1 86 ? 16.396 -2.881 -5.600 1.00 87.75 86 ILE A CA 1
ATOM 671 C C . ILE A 1 86 ? 17.020 -2.483 -6.926 1.00 87.75 86 ILE A C 1
ATOM 673 O O . ILE A 1 86 ? 18.097 -2.965 -7.264 1.00 87.75 86 ILE A O 1
ATOM 677 N N . VAL A 1 87 ? 16.374 -1.559 -7.628 1.00 86.62 87 VAL A N 1
ATOM 678 C CA . VAL A 1 87 ? 16.867 -0.931 -8.855 1.00 86.62 87 VAL A CA 1
ATOM 679 C C . VAL A 1 87 ? 17.290 0.499 -8.520 1.00 86.62 87 VAL A C 1
ATOM 681 O O . VAL A 1 87 ? 16.485 1.286 -8.025 1.00 86.62 87 VAL A O 1
ATOM 684 N N . ARG A 1 88 ? 18.555 0.861 -8.758 1.00 82.12 88 ARG A N 1
ATOM 685 C CA . ARG A 1 88 ? 19.091 2.204 -8.459 1.00 82.12 88 ARG A CA 1
ATOM 686 C C . ARG A 1 88 ? 19.473 2.949 -9.730 1.00 82.12 88 ARG A C 1
ATOM 688 O O . ARG A 1 88 ? 20.205 2.412 -10.565 1.00 82.12 88 ARG A O 1
ATOM 695 N N . LEU A 1 89 ? 19.035 4.205 -9.834 1.00 76.19 89 LEU A N 1
ATOM 696 C CA . LEU A 1 89 ? 19.458 5.122 -10.894 1.00 76.19 89 LEU A CA 1
ATOM 697 C C . LEU A 1 89 ? 20.817 5.733 -10.535 1.00 76.19 89 LEU A C 1
ATOM 699 O O . LEU A 1 89 ? 20.903 6.775 -9.889 1.00 76.19 89 LEU A O 1
ATOM 703 N N . GLY A 1 90 ? 21.884 5.042 -10.936 1.00 63.09 90 GLY A N 1
ATOM 704 C CA . GLY A 1 90 ? 23.274 5.428 -10.686 1.00 63.09 90 GLY A CA 1
ATOM 705 C C . GLY A 1 90 ? 23.878 4.854 -9.398 1.00 63.09 90 GLY A C 1
ATOM 706 O O . GLY A 1 90 ? 23.246 4.103 -8.655 1.00 63.09 90 GLY A O 1
ATOM 707 N N . PHE A 1 91 ? 25.135 5.228 -9.130 1.00 49.56 91 PHE A N 1
ATOM 708 C CA . PHE A 1 91 ? 25.889 4.885 -7.913 1.00 49.56 91 PHE A CA 1
ATOM 709 C C . PHE A 1 91 ? 25.383 5.703 -6.706 1.00 49.56 91 PHE A C 1
ATOM 711 O O . PHE A 1 91 ? 26.127 6.454 -6.075 1.00 49.56 91 PHE A O 1
ATOM 718 N N . ALA A 1 92 ? 24.090 5.617 -6.390 1.00 53.25 92 ALA A N 1
ATOM 719 C CA . ALA A 1 92 ? 23.607 6.076 -5.092 1.00 53.25 92 ALA A CA 1
ATOM 720 C C . ALA A 1 92 ? 24.353 5.283 -4.006 1.00 53.25 92 ALA A C 1
ATOM 722 O O . ALA A 1 92 ? 24.555 4.077 -4.163 1.00 53.25 92 ALA A O 1
ATOM 723 N N . SER A 1 93 ? 24.812 5.963 -2.950 1.00 50.91 93 SER A N 1
ATOM 724 C CA . SER A 1 93 ? 25.637 5.344 -1.911 1.00 50.91 93 SER A CA 1
ATOM 725 C C . SER A 1 93 ? 24.995 4.056 -1.383 1.00 50.91 93 SER A C 1
ATOM 727 O O . SER A 1 93 ? 23.769 3.940 -1.301 1.00 50.91 93 SER A O 1
ATOM 729 N N . ASN A 1 94 ? 25.846 3.082 -1.047 1.00 49.75 94 ASN A N 1
ATOM 730 C CA . ASN A 1 94 ? 25.490 1.778 -0.483 1.00 49.75 94 ASN A CA 1
ATOM 731 C C . ASN A 1 94 ? 24.889 1.913 0.931 1.00 49.75 94 ASN A C 1
ATOM 733 O O . ASN A 1 94 ? 25.416 1.346 1.886 1.00 49.75 94 ASN A O 1
ATOM 737 N N . SER A 1 95 ? 23.818 2.687 1.108 1.00 60.12 95 SER A N 1
ATOM 738 C CA . SER A 1 95 ? 22.987 2.556 2.298 1.00 60.12 95 SER A CA 1
ATOM 739 C C . SER A 1 95 ? 22.389 1.148 2.319 1.00 60.12 95 SER A C 1
ATOM 741 O O . SER A 1 95 ? 22.017 0.600 1.271 1.00 60.12 95 SER A O 1
ATOM 743 N N . GLU A 1 96 ? 22.318 0.556 3.512 1.00 76.00 96 GLU A N 1
ATOM 744 C CA . GLU A 1 96 ? 21.794 -0.788 3.784 1.00 76.00 96 GLU A CA 1
ATOM 745 C C . GLU A 1 96 ? 20.262 -0.849 3.598 1.00 76.00 96 GLU A C 1
ATOM 747 O O . GLU A 1 96 ? 19.509 -1.208 4.498 1.00 76.00 96 GLU A O 1
ATOM 752 N N . VAL A 1 97 ? 19.770 -0.495 2.406 1.00 81.75 97 VAL A N 1
ATOM 753 C CA . VAL A 1 97 ? 18.333 -0.478 2.088 1.00 81.75 97 VAL A CA 1
ATOM 754 C C . VAL A 1 97 ? 17.747 -1.886 2.105 1.00 81.75 97 VAL A C 1
ATOM 756 O O . VAL A 1 97 ? 16.654 -2.073 2.627 1.00 81.75 97 VAL A O 1
ATOM 759 N N . MET A 1 98 ? 18.462 -2.878 1.559 1.00 88.06 98 MET A N 1
ATOM 760 C CA . MET A 1 98 ? 17.953 -4.250 1.449 1.00 88.06 98 MET A CA 1
ATOM 761 C C . MET A 1 98 ? 17.620 -4.863 2.823 1.00 88.06 98 MET A C 1
ATOM 763 O O . MET A 1 98 ? 16.472 -5.275 3.007 1.00 88.06 98 MET A O 1
ATOM 767 N N . PRO A 1 99 ? 18.522 -4.842 3.831 1.00 89.06 99 PRO A N 1
ATOM 768 C CA . PRO A 1 99 ? 18.177 -5.303 5.177 1.00 89.06 99 PRO A CA 1
ATOM 769 C C . PRO A 1 99 ? 16.956 -4.599 5.782 1.00 89.06 99 PRO A C 1
ATOM 771 O O . PRO A 1 99 ? 16.122 -5.247 6.416 1.00 89.06 99 PRO A O 1
ATOM 774 N N . HIS A 1 100 ? 16.821 -3.286 5.575 1.00 86.50 100 HIS A N 1
ATOM 775 C CA . HIS A 1 100 ? 15.695 -2.513 6.100 1.00 86.50 100 HIS A CA 1
ATOM 776 C C . HIS A 1 100 ? 14.374 -2.839 5.406 1.00 86.50 100 HIS A C 1
ATOM 778 O O . HIS A 1 100 ? 13.360 -2.991 6.085 1.00 86.50 100 HIS A O 1
ATOM 784 N N . LEU A 1 101 ? 14.381 -3.000 4.082 1.00 89.44 101 LEU A N 1
ATOM 785 C CA . LEU A 1 101 ? 13.205 -3.398 3.312 1.00 89.44 101 LEU A CA 1
ATOM 786 C C . LEU A 1 101 ? 12.700 -4.780 3.751 1.00 89.44 101 LEU A C 1
ATOM 788 O O . LEU A 1 101 ? 11.507 -4.943 4.008 1.00 89.44 101 LEU A O 1
ATOM 792 N N . ILE A 1 102 ? 13.612 -5.746 3.900 1.00 92.56 102 ILE A N 1
ATOM 793 C CA . ILE A 1 102 ? 13.287 -7.107 4.345 1.00 92.56 102 ILE A CA 1
ATOM 794 C C . ILE A 1 102 ? 12.718 -7.089 5.768 1.00 92.56 102 ILE A C 1
ATOM 796 O O . ILE A 1 102 ? 11.678 -7.698 6.027 1.00 92.56 102 ILE A O 1
ATOM 800 N N . GLU A 1 103 ? 13.361 -6.385 6.703 1.00 92.19 103 GLU A N 1
ATOM 801 C CA . GLU A 1 103 ? 12.878 -6.338 8.086 1.00 92.19 103 GLU A CA 1
ATOM 802 C C . GLU A 1 103 ? 11.533 -5.608 8.196 1.00 92.19 103 GLU A C 1
ATOM 804 O O . GLU A 1 103 ? 10.631 -6.091 8.884 1.00 92.19 103 GLU A O 1
ATOM 809 N N . ALA A 1 104 ? 11.346 -4.505 7.463 1.00 91.69 104 ALA A N 1
ATOM 810 C CA . ALA A 1 104 ? 10.061 -3.819 7.382 1.00 91.69 104 ALA A CA 1
ATOM 811 C C . ALA A 1 104 ? 8.965 -4.754 6.854 1.00 91.69 104 ALA A C 1
ATOM 813 O O . ALA A 1 104 ? 7.906 -4.854 7.474 1.00 91.69 104 ALA A O 1
ATOM 814 N N . ALA A 1 105 ? 9.232 -5.502 5.779 1.00 93.88 105 ALA A N 1
ATOM 815 C CA . ALA A 1 105 ? 8.285 -6.469 5.233 1.00 93.88 105 ALA A CA 1
ATOM 816 C C . ALA A 1 105 ? 7.894 -7.529 6.272 1.00 93.88 105 ALA A C 1
ATOM 818 O O . ALA A 1 105 ? 6.711 -7.834 6.413 1.00 93.88 105 ALA A O 1
ATOM 819 N N . ARG A 1 106 ? 8.849 -8.053 7.056 1.00 94.50 106 ARG A N 1
ATOM 820 C CA . ARG A 1 106 ? 8.551 -9.041 8.110 1.00 94.50 106 ARG A CA 1
ATOM 821 C C . ARG A 1 106 ? 7.663 -8.465 9.208 1.00 94.50 106 ARG A C 1
ATOM 823 O O . ARG A 1 106 ? 6.742 -9.140 9.665 1.00 94.50 106 ARG A O 1
ATOM 830 N N . LYS A 1 107 ? 7.929 -7.229 9.645 1.00 94.38 107 LYS A N 1
ATOM 831 C CA . LYS A 1 107 ? 7.109 -6.558 10.667 1.00 94.38 107 LYS A CA 1
ATOM 832 C C . LYS A 1 107 ? 5.709 -6.241 10.155 1.00 94.38 107 LYS A C 1
ATOM 834 O O . LYS A 1 107 ? 4.743 -6.417 10.898 1.00 94.38 107 LYS A O 1
ATOM 839 N N . VAL A 1 108 ? 5.597 -5.808 8.900 1.00 95.12 108 VAL A N 1
ATOM 840 C CA . VAL A 1 108 ? 4.304 -5.593 8.247 1.00 95.12 108 VAL A CA 1
ATOM 841 C C . VAL A 1 108 ? 3.540 -6.915 8.172 1.00 95.12 108 VAL A C 1
ATOM 843 O O . VAL A 1 108 ? 2.404 -6.960 8.628 1.00 95.12 108 VAL A O 1
ATOM 846 N N . GLU A 1 109 ? 4.156 -8.002 7.706 1.00 95.19 109 GLU A N 1
ATOM 847 C CA . GLU A 1 109 ? 3.505 -9.316 7.604 1.00 95.19 109 GLU A CA 1
ATOM 848 C C . GLU A 1 109 ? 3.002 -9.833 8.964 1.00 95.19 109 GLU A C 1
ATOM 850 O O . GLU A 1 109 ? 1.834 -10.217 9.098 1.00 95.19 109 GLU A O 1
ATOM 855 N N . ASP A 1 110 ? 3.834 -9.754 10.010 1.00 94.38 110 ASP A N 1
ATOM 856 C CA . ASP A 1 110 ? 3.419 -10.102 11.374 1.00 94.38 110 ASP A CA 1
ATOM 857 C C . ASP A 1 110 ? 2.229 -9.251 11.842 1.00 94.38 110 ASP A C 1
ATOM 859 O O . ASP A 1 110 ? 1.283 -9.764 12.455 1.00 94.38 110 ASP A O 1
ATOM 863 N N . PHE A 1 111 ? 2.254 -7.942 11.574 1.00 95.19 111 PHE A N 1
ATOM 864 C CA . PHE A 1 111 ? 1.158 -7.062 11.955 1.00 95.19 111 PHE A CA 1
ATOM 865 C C . PHE A 1 111 ? -0.133 -7.436 11.218 1.00 95.19 111 PHE A C 1
ATOM 867 O O . PHE A 1 111 ? -1.176 -7.634 11.851 1.00 95.19 111 PHE A O 1
ATOM 874 N N . MET A 1 112 ? -0.042 -7.592 9.898 1.00 95.31 112 MET A N 1
ATOM 875 C CA . MET A 1 112 ? -1.160 -7.876 9.001 1.00 95.31 112 MET A CA 1
ATOM 876 C C . MET A 1 112 ? -1.788 -9.246 9.241 1.00 95.31 112 MET A C 1
ATOM 878 O O . MET A 1 112 ? -2.979 -9.417 8.975 1.00 95.31 112 MET A O 1
ATOM 882 N N . GLY A 1 113 ? -1.029 -10.210 9.775 1.00 94.31 113 GLY A N 1
ATOM 883 C CA . GLY A 1 113 ? -1.525 -11.561 10.053 1.00 94.31 113 GLY A CA 1
ATOM 884 C C . GLY A 1 113 ? -2.000 -12.300 8.799 1.00 94.31 113 GLY A C 1
ATOM 885 O O . GLY A 1 113 ? -2.872 -13.168 8.893 1.00 94.31 113 GLY A O 1
ATOM 886 N N . LEU A 1 114 ? -1.453 -11.914 7.648 1.00 94.88 114 LEU A N 1
ATOM 887 C CA . LEU A 1 114 ? -1.643 -12.491 6.324 1.00 94.88 114 LEU A CA 1
ATOM 888 C C . LEU A 1 114 ? -0.262 -12.629 5.675 1.00 94.88 114 LEU A C 1
ATOM 890 O O . LEU A 1 114 ? 0.597 -11.802 5.979 1.00 94.88 114 LEU A O 1
ATOM 894 N N . PRO A 1 115 ? -0.042 -13.625 4.801 1.00 94.75 115 PRO A N 1
ATOM 895 C CA . PRO A 1 115 ? 1.184 -13.691 4.014 1.00 94.75 115 PRO A CA 1
ATOM 896 C C . PRO A 1 115 ? 1.354 -12.429 3.161 1.00 94.75 115 PRO A C 1
ATOM 898 O O . PRO A 1 115 ? 0.359 -11.862 2.694 1.00 94.75 115 PRO A O 1
ATOM 901 N N . GLN A 1 116 ? 2.606 -12.020 2.936 1.00 90.75 116 GLN A N 1
ATOM 902 C CA . GLN A 1 116 ? 2.951 -11.012 1.938 1.00 90.75 116 GLN A CA 1
ATOM 903 C C . GLN A 1 116 ? 2.205 -11.327 0.623 1.00 90.75 116 GLN A C 1
ATOM 905 O O . GLN A 1 116 ? 2.380 -12.415 0.076 1.00 90.75 116 GLN A O 1
ATOM 910 N N . PRO A 1 117 ? 1.353 -10.419 0.103 1.00 87.69 117 PRO A N 1
ATOM 911 C CA . PRO A 1 117 ? 0.438 -10.748 -1.002 1.00 87.69 117 PRO A CA 1
ATOM 912 C C . PRO A 1 117 ? 1.094 -10.914 -2.379 1.00 87.69 117 PRO A C 1
ATOM 914 O O . PRO A 1 117 ? 0.380 -11.036 -3.376 1.00 87.69 117 PRO A O 1
ATOM 917 N N . ILE A 1 118 ? 2.420 -10.831 -2.431 1.00 87.19 118 ILE A N 1
ATOM 918 C CA . ILE A 1 118 ? 3.278 -10.886 -3.612 1.00 87.19 118 ILE A CA 1
ATOM 919 C C . ILE A 1 118 ? 4.544 -11.660 -3.245 1.00 87.19 118 ILE A C 1
ATOM 921 O O . ILE A 1 118 ? 5.034 -11.564 -2.120 1.00 87.19 118 ILE A O 1
ATOM 925 N N . ASP A 1 119 ? 5.045 -12.431 -4.196 1.00 88.19 119 ASP A N 1
ATOM 926 C CA . ASP A 1 119 ? 6.263 -13.237 -4.107 1.00 88.19 119 ASP A CA 1
ATOM 927 C C . ASP A 1 119 ? 7.529 -12.445 -4.455 1.00 88.19 119 ASP A C 1
ATOM 929 O O . ASP A 1 119 ? 8.631 -12.865 -4.101 1.00 88.19 119 ASP A O 1
ATOM 933 N N . GLU A 1 120 ? 7.376 -11.271 -5.069 1.00 89.56 120 GLU A N 1
ATOM 934 C CA . GLU A 1 120 ? 8.463 -10.344 -5.350 1.00 89.56 120 GLU A CA 1
ATOM 935 C C . GLU A 1 120 ? 8.103 -8.895 -4.998 1.00 89.56 120 GLU A C 1
ATOM 937 O O . GLU A 1 120 ? 7.007 -8.426 -5.301 1.00 89.56 120 GLU A O 1
ATOM 942 N N . VAL A 1 121 ? 9.044 -8.175 -4.381 1.00 89.06 121 VAL A N 1
ATOM 943 C CA . VAL A 1 121 ? 8.986 -6.729 -4.136 1.00 89.06 121 VAL A CA 1
ATOM 944 C C . VAL A 1 121 ? 10.129 -6.049 -4.885 1.00 89.06 121 VAL A C 1
ATOM 946 O O . VAL A 1 121 ? 11.295 -6.245 -4.549 1.00 89.06 121 VAL A O 1
ATOM 949 N N . ILE A 1 122 ? 9.804 -5.192 -5.847 1.00 88.19 122 ILE A N 1
ATOM 950 C CA . ILE A 1 122 ? 10.758 -4.395 -6.619 1.00 88.19 122 ILE A CA 1
ATOM 951 C C . ILE A 1 122 ? 10.722 -2.943 -6.113 1.00 88.19 122 ILE A C 1
ATOM 953 O O . ILE A 1 122 ? 9.681 -2.291 -6.126 1.00 88.19 122 ILE A O 1
ATOM 957 N N . LEU A 1 123 ? 11.862 -2.402 -5.693 1.00 87.00 123 LEU A N 1
ATOM 958 C CA . LEU A 1 123 ? 12.030 -1.026 -5.227 1.00 87.00 123 LEU A CA 1
ATOM 959 C C . LEU A 1 123 ? 12.925 -0.242 -6.194 1.00 87.00 123 LEU A C 1
ATOM 961 O O . LEU A 1 123 ? 14.115 -0.529 -6.305 1.00 87.00 123 LEU A O 1
ATOM 965 N N . LEU A 1 124 ? 12.389 0.789 -6.847 1.00 83.81 124 LEU A N 1
ATOM 966 C CA . LEU A 1 124 ? 13.185 1.777 -7.577 1.00 83.81 124 LEU A CA 1
ATOM 967 C C . LEU A 1 124 ? 13.593 2.921 -6.659 1.00 83.81 124 LEU A C 1
ATOM 969 O O . LEU A 1 124 ? 12.747 3.618 -6.100 1.00 83.81 124 LEU A O 1
ATOM 973 N N . ILE A 1 125 ? 14.896 3.172 -6.602 1.00 79.44 125 ILE A N 1
ATOM 974 C CA . ILE A 1 125 ? 15.480 4.360 -5.985 1.00 79.44 125 ILE A CA 1
ATOM 975 C C . ILE A 1 125 ? 15.918 5.297 -7.115 1.00 79.44 125 ILE A C 1
ATOM 977 O O . ILE A 1 125 ? 16.892 5.024 -7.826 1.00 79.44 125 ILE A O 1
ATOM 981 N N . GLY A 1 126 ? 15.150 6.374 -7.308 1.00 68.44 126 GLY A N 1
ATOM 982 C CA . GLY A 1 126 ? 15.340 7.339 -8.396 1.00 68.44 126 GLY A CA 1
ATOM 983 C C . GLY A 1 126 ? 16.487 8.332 -8.167 1.00 68.44 126 GLY A C 1
ATOM 984 O O . GLY A 1 126 ? 17.090 8.347 -7.103 1.00 68.44 126 GLY A O 1
ATOM 985 N N . ALA A 1 127 ? 16.786 9.198 -9.140 1.00 51.97 127 ALA A N 1
ATOM 986 C CA . ALA A 1 127 ? 17.755 10.288 -8.970 1.00 51.97 127 ALA A CA 1
ATOM 987 C C . ALA A 1 127 ? 17.101 11.535 -8.320 1.00 51.97 127 ALA A C 1
ATOM 989 O O . ALA A 1 127 ? 15.898 11.764 -8.499 1.00 51.97 127 ALA A O 1
ATOM 990 N N . PRO A 1 128 ? 17.855 12.375 -7.580 1.00 45.50 128 PRO A N 1
ATOM 991 C CA . PRO A 1 128 ? 17.354 13.655 -7.084 1.00 45.50 128 PRO A CA 1
ATOM 992 C C . PRO A 1 128 ? 17.133 14.617 -8.265 1.00 45.50 128 PRO A C 1
ATOM 994 O O . PRO A 1 128 ? 18.078 15.208 -8.770 1.00 45.50 128 PRO A O 1
ATOM 997 N N . GLY A 1 129 ? 15.886 14.762 -8.718 1.00 43.31 129 GLY A N 1
ATOM 998 C CA . GLY A 1 129 ? 15.556 15.622 -9.868 1.00 43.31 129 GLY A CA 1
ATOM 999 C C . GLY A 1 129 ? 14.169 15.400 -10.477 1.00 43.31 129 GLY A C 1
ATOM 1000 O O . GLY A 1 129 ? 13.615 16.315 -11.078 1.00 43.31 129 GLY A O 1
ATOM 1001 N N . GLY A 1 130 ? 13.549 14.236 -10.245 1.00 46.38 130 GLY A N 1
ATOM 1002 C CA . GLY A 1 130 ? 12.170 13.967 -10.662 1.00 46.38 130 GLY A CA 1
ATOM 1003 C C . GLY A 1 130 ? 11.154 14.836 -9.912 1.00 46.38 130 GLY A C 1
ATOM 1004 O O . GLY A 1 130 ? 10.756 14.534 -8.784 1.00 46.38 130 GLY A O 1
ATOM 1005 N N . GLU A 1 131 ? 10.731 15.938 -10.525 1.00 44.06 131 GLU A N 1
ATOM 1006 C CA . GLU A 1 131 ? 9.650 16.791 -10.035 1.00 44.06 131 GLU A CA 1
ATOM 1007 C C . GLU A 1 131 ? 8.310 16.041 -10.110 1.00 44.06 131 GLU A C 1
ATOM 1009 O O . GLU A 1 131 ? 7.693 16.035 -11.173 1.00 44.06 131 GLU A O 1
ATOM 1014 N N . ARG A 1 132 ? 7.870 15.404 -9.007 1.00 44.62 132 ARG A N 1
ATOM 1015 C CA . ARG A 1 132 ? 6.449 15.206 -8.588 1.00 44.62 132 ARG A CA 1
ATOM 1016 C C . ARG A 1 132 ? 6.204 14.060 -7.611 1.00 44.62 132 ARG A C 1
ATOM 1018 O O . ARG A 1 132 ? 5.075 13.919 -7.144 1.00 44.62 132 ARG A O 1
ATOM 1025 N N . GLU A 1 133 ? 7.192 13.231 -7.306 1.00 45.84 133 GLU A N 1
ATOM 1026 C CA . GLU A 1 133 ? 6.946 12.093 -6.421 1.00 45.84 133 GLU A CA 1
ATOM 1027 C C . GLU A 1 133 ? 6.949 12.544 -4.956 1.00 45.84 133 GLU A C 1
ATOM 1029 O O . GLU A 1 133 ? 7.947 13.055 -4.442 1.00 45.84 133 GLU A O 1
ATOM 1034 N N . LEU A 1 134 ? 5.789 12.377 -4.305 1.00 48.16 134 LEU A N 1
ATOM 1035 C CA . LEU A 1 134 ? 5.698 12.238 -2.852 1.00 48.16 134 LEU A CA 1
ATOM 1036 C C . LEU A 1 134 ? 6.694 11.150 -2.425 1.00 48.16 134 LEU A C 1
ATOM 1038 O O . LEU A 1 134 ? 7.046 10.286 -3.223 1.00 48.16 134 LEU A O 1
ATOM 1042 N N . SER A 1 135 ? 7.168 11.225 -1.188 1.00 56.81 135 SER A N 1
ATOM 1043 C CA . SER A 1 135 ? 8.281 10.449 -0.626 1.00 56.81 135 SER A CA 1
ATOM 1044 C C . SER A 1 135 ? 8.355 8.963 -1.029 1.00 56.81 135 SER A C 1
ATOM 1046 O O . SER A 1 135 ? 9.469 8.465 -1.163 1.00 56.81 135 SER A O 1
ATOM 1048 N N . GLY A 1 136 ? 7.233 8.289 -1.313 1.00 60.38 136 GLY A N 1
ATOM 1049 C CA . GLY A 1 136 ? 7.169 7.038 -2.078 1.00 60.38 136 GLY A CA 1
ATOM 1050 C C . GLY A 1 136 ? 5.818 6.848 -2.777 1.00 60.38 136 GLY A C 1
ATOM 1051 O O . GLY A 1 136 ? 4.879 7.604 -2.519 1.00 60.38 136 GLY A O 1
ATOM 1052 N N . VAL A 1 137 ? 5.738 5.888 -3.712 1.00 66.38 137 VAL A N 1
ATOM 1053 C CA . VAL A 1 137 ? 4.477 5.448 -4.342 1.00 66.38 137 VAL A CA 1
ATOM 1054 C C . VAL A 1 137 ? 4.506 3.954 -4.692 1.00 66.38 137 VAL A C 1
ATOM 1056 O O . VAL A 1 137 ? 5.360 3.506 -5.459 1.00 66.38 137 VAL A O 1
ATOM 1059 N N . ASN A 1 138 ? 3.497 3.211 -4.239 1.00 67.75 138 ASN A N 1
ATOM 1060 C CA . ASN A 1 138 ? 3.159 1.867 -4.704 1.00 67.75 138 ASN A CA 1
ATOM 1061 C C . ASN A 1 138 ? 2.307 1.934 -5.985 1.00 67.75 138 ASN A C 1
ATOM 1063 O O . ASN A 1 138 ? 1.229 2.538 -6.018 1.00 67.75 138 ASN A O 1
ATOM 1067 N N . LEU A 1 139 ? 2.780 1.308 -7.064 1.00 64.12 139 LEU A N 1
ATOM 1068 C CA . LEU A 1 139 ? 2.125 1.354 -8.379 1.00 64.12 139 LEU A CA 1
ATOM 1069 C C . LEU A 1 139 ? 1.253 0.128 -8.678 1.00 64.12 139 LEU A C 1
ATOM 1071 O O . LEU A 1 139 ? 0.757 -0.033 -9.797 1.00 64.12 139 LEU A O 1
ATOM 1075 N N . GLY A 1 140 ? 1.008 -0.697 -7.661 1.00 59.41 140 GLY A N 1
ATOM 1076 C CA . GLY A 1 140 ? 0.371 -1.998 -7.792 1.00 59.41 140 GLY A CA 1
ATOM 1077 C C . GLY A 1 140 ? 1.322 -3.053 -8.362 1.00 59.41 140 GLY A C 1
ATOM 1078 O O . GLY A 1 140 ? 2.394 -2.754 -8.884 1.00 59.41 140 GLY A O 1
ATOM 1079 N N . GLY A 1 141 ? 0.919 -4.321 -8.259 1.00 69.44 141 GLY A N 1
ATOM 1080 C CA . GLY A 1 141 ? 1.797 -5.441 -8.602 1.00 69.44 141 GLY A CA 1
ATOM 1081 C C . GLY A 1 141 ? 2.889 -5.609 -7.548 1.00 69.44 141 GLY A C 1
ATOM 1082 O O . GLY A 1 141 ? 2.548 -5.747 -6.380 1.00 69.44 141 GLY A O 1
ATOM 1083 N N . ALA A 1 142 ? 4.154 -5.576 -7.972 1.00 64.69 142 ALA A N 1
ATOM 1084 C CA . ALA A 1 142 ? 5.340 -5.804 -7.142 1.00 64.69 142 ALA A CA 1
ATOM 1085 C C . ALA A 1 142 ? 6.128 -4.524 -6.797 1.00 64.69 142 ALA A C 1
ATOM 1087 O O . ALA A 1 142 ? 7.102 -4.591 -6.057 1.00 64.69 142 ALA A O 1
ATOM 1088 N N . PHE A 1 143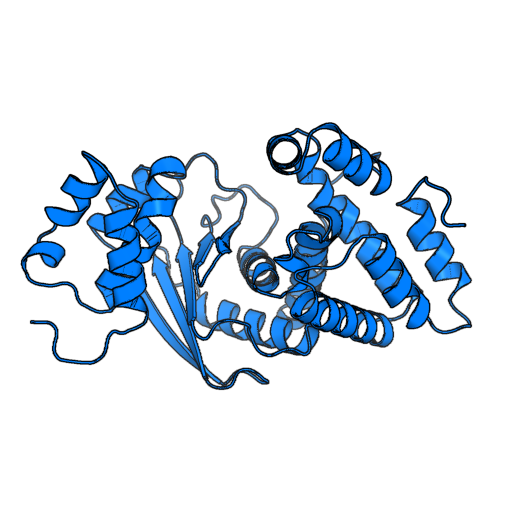 ? 5.757 -3.358 -7.341 1.00 70.75 143 PHE A N 1
ATOM 1089 C CA . PHE A 1 143 ? 6.709 -2.256 -7.507 1.00 70.75 143 PHE A CA 1
ATOM 1090 C C . PHE A 1 143 ? 6.444 -1.001 -6.654 1.00 70.75 143 PHE A C 1
ATOM 1092 O O . PHE A 1 143 ? 5.319 -0.491 -6.593 1.00 70.75 143 PHE A O 1
ATOM 1099 N N . ILE A 1 144 ? 7.519 -0.473 -6.057 1.00 72.50 144 ILE A N 1
ATOM 1100 C CA . ILE A 1 144 ? 7.579 0.747 -5.241 1.00 72.50 144 ILE A CA 1
ATOM 1101 C C . ILE A 1 144 ? 8.597 1.720 -5.853 1.00 72.50 144 ILE A C 1
ATOM 1103 O O . ILE A 1 144 ? 9.711 1.322 -6.186 1.00 72.50 144 ILE A O 1
ATOM 1107 N N . VAL A 1 145 ? 8.258 3.008 -5.932 1.00 67.88 145 VAL A N 1
ATOM 1108 C CA . VAL A 1 145 ? 9.208 4.079 -6.282 1.00 67.88 145 VAL A CA 1
ATOM 1109 C C . VAL A 1 145 ? 9.475 4.947 -5.064 1.00 67.88 145 VAL A C 1
ATOM 1111 O O . VAL A 1 145 ? 8.526 5.385 -4.417 1.00 67.88 145 VAL A O 1
ATOM 1114 N N . VAL A 1 146 ? 10.746 5.219 -4.769 1.00 70.94 146 VAL A N 1
ATOM 1115 C CA . VAL A 1 146 ? 11.165 6.131 -3.698 1.00 70.94 146 VAL A CA 1
ATOM 1116 C C . VAL A 1 146 ? 12.169 7.144 -4.233 1.00 70.94 146 VAL A C 1
ATOM 1118 O O . VAL A 1 146 ? 13.119 6.811 -4.952 1.00 70.94 146 VAL A O 1
ATOM 1121 N N . ARG A 1 147 ? 11.979 8.403 -3.834 1.00 68.12 147 ARG A N 1
ATOM 1122 C CA . ARG A 1 147 ? 12.955 9.465 -4.069 1.00 68.12 147 ARG A CA 1
ATOM 1123 C C . ARG A 1 147 ? 14.011 9.424 -2.959 1.00 68.12 147 ARG A C 1
ATOM 1125 O O . ARG A 1 147 ? 13.641 9.526 -1.792 1.00 68.12 147 ARG A O 1
ATOM 1132 N N . PRO A 1 148 ? 15.316 9.344 -3.269 1.00 58.50 148 PRO A N 1
ATOM 1133 C CA . PRO A 1 148 ? 16.336 9.496 -2.245 1.00 58.50 148 PRO A CA 1
ATOM 1134 C C . PRO A 1 148 ? 16.268 10.910 -1.659 1.00 58.50 148 PRO A C 1
ATOM 1136 O O . PRO A 1 148 ? 16.184 11.897 -2.396 1.00 58.50 148 PRO A O 1
ATOM 1139 N N . LYS A 1 149 ? 16.292 10.984 -0.326 1.00 57.81 149 LYS A N 1
ATOM 1140 C CA . LYS A 1 149 ? 16.335 12.214 0.473 1.00 57.81 149 LYS A CA 1
ATOM 1141 C C . LYS A 1 149 ? 17.299 13.236 -0.146 1.00 57.81 149 LYS A C 1
ATOM 1143 O O . LYS A 1 149 ? 18.510 13.050 -0.126 1.00 57.81 149 LYS A O 1
ATOM 1148 N N . ALA A 1 150 ? 16.745 14.316 -0.691 1.00 46.53 150 ALA A N 1
ATOM 1149 C CA . ALA A 1 150 ? 17.480 15.548 -0.939 1.00 46.53 150 ALA A CA 1
ATOM 1150 C C . ALA A 1 150 ? 17.235 16.439 0.280 1.00 46.53 150 ALA A C 1
ATOM 1152 O O . ALA A 1 150 ? 16.270 17.186 0.269 1.00 46.53 150 ALA A O 1
ATOM 1153 N N . ASP A 1 151 ? 17.993 16.221 1.358 1.00 42.41 151 ASP A N 1
ATOM 1154 C CA . ASP A 1 151 ? 18.264 17.090 2.524 1.00 42.41 151 ASP A CA 1
ATOM 1155 C C . ASP A 1 151 ? 17.161 17.975 3.174 1.00 42.41 151 ASP A C 1
ATOM 1157 O O . ASP A 1 151 ? 17.465 18.698 4.119 1.00 42.41 151 ASP A O 1
ATOM 1161 N N . GLU A 1 152 ? 15.883 17.916 2.783 1.00 42.22 152 GLU A N 1
ATOM 1162 C CA . GLU A 1 152 ? 14.890 18.949 3.142 1.00 42.22 152 GLU A CA 1
ATOM 1163 C C . GLU A 1 152 ? 13.610 18.446 3.832 1.00 42.22 152 GLU A C 1
ATOM 1165 O O . GLU A 1 152 ? 12.763 19.262 4.191 1.00 42.22 152 GLU A O 1
ATOM 1170 N N . CYS A 1 153 ? 13.437 17.145 4.103 1.00 46.91 153 CYS A N 1
ATOM 1171 C CA . CYS A 1 153 ? 12.230 16.669 4.797 1.00 46.91 153 CYS A CA 1
ATOM 1172 C C . CYS A 1 153 ? 12.500 15.665 5.928 1.00 46.91 153 CYS A C 1
ATOM 1174 O O . CYS A 1 153 ? 13.430 14.862 5.884 1.00 46.91 153 CYS A O 1
ATOM 1176 N N . CYS A 1 154 ? 11.654 15.747 6.959 1.00 53.53 154 CYS A N 1
ATOM 1177 C CA . CYS A 1 154 ? 11.790 15.150 8.288 1.00 53.53 154 CYS A CA 1
ATOM 1178 C C . CYS A 1 154 ? 11.377 13.667 8.392 1.00 53.53 154 CYS A C 1
ATOM 1180 O O . CYS A 1 154 ? 11.277 13.160 9.508 1.00 53.53 154 CYS A O 1
ATOM 1182 N N . ILE A 1 155 ? 11.100 12.989 7.273 1.00 57.56 155 ILE A N 1
ATOM 1183 C CA . ILE A 1 155 ? 10.701 11.573 7.238 1.00 57.56 155 ILE A CA 1
ATOM 1184 C C . ILE A 1 155 ? 11.844 10.766 6.628 1.00 57.56 155 ILE A C 1
ATOM 1186 O O . ILE A 1 155 ? 12.298 11.065 5.524 1.00 57.56 155 ILE A O 1
ATOM 1190 N N . GLU A 1 156 ? 12.328 9.767 7.363 1.00 66.88 156 GLU A N 1
ATOM 1191 C CA . GLU A 1 156 ? 13.391 8.873 6.898 1.00 66.88 156 GLU A CA 1
ATOM 1192 C C . GLU A 1 156 ? 12.867 7.902 5.824 1.00 66.88 156 GLU A C 1
ATOM 1194 O O . GLU A 1 156 ? 11.724 7.435 5.908 1.00 66.88 156 GLU A O 1
ATOM 1199 N N . ASN A 1 157 ? 13.698 7.582 4.822 1.00 69.00 157 ASN A N 1
ATOM 1200 C CA . ASN A 1 157 ? 13.327 6.723 3.682 1.00 69.00 157 ASN A CA 1
ATOM 1201 C C . ASN A 1 157 ? 12.811 5.347 4.143 1.00 69.00 157 ASN A C 1
ATOM 1203 O O . ASN A 1 157 ? 11.955 4.738 3.508 1.00 69.00 157 ASN A O 1
ATOM 1207 N N . GLU A 1 158 ? 13.300 4.868 5.280 1.00 72.50 158 GLU A N 1
ATOM 1208 C CA . GLU A 1 158 ? 12.924 3.603 5.895 1.00 72.50 158 GLU A CA 1
ATOM 1209 C C . GLU A 1 158 ? 11.441 3.582 6.302 1.00 72.50 158 GLU A C 1
ATOM 1211 O O . GLU A 1 158 ? 10.787 2.538 6.218 1.00 72.50 158 GLU A O 1
ATOM 1216 N N . THR A 1 159 ? 10.879 4.730 6.699 1.00 76.81 159 THR A N 1
ATOM 1217 C CA . THR A 1 159 ? 9.439 4.861 6.990 1.00 76.81 159 THR A CA 1
ATOM 1218 C C . THR A 1 159 ? 8.623 4.684 5.716 1.00 76.81 159 THR A C 1
ATOM 1220 O O . THR A 1 159 ? 7.600 4.002 5.718 1.00 76.81 159 THR A O 1
ATOM 1223 N N . VAL A 1 160 ? 9.116 5.241 4.609 1.00 79.56 160 VAL A N 1
ATOM 1224 C CA . VAL A 1 160 ? 8.465 5.154 3.301 1.00 79.56 160 VAL A CA 1
ATOM 1225 C C . VAL A 1 160 ? 8.397 3.706 2.823 1.00 79.56 160 VAL A C 1
ATOM 1227 O O . VAL A 1 160 ? 7.348 3.273 2.360 1.00 79.56 160 VAL A O 1
ATOM 1230 N N . TYR A 1 161 ? 9.464 2.915 2.982 1.00 83.81 161 TYR A N 1
ATOM 1231 C CA . TYR A 1 161 ? 9.434 1.505 2.569 1.00 83.81 161 TYR A CA 1
ATOM 1232 C C . TYR A 1 161 ? 8.317 0.732 3.273 1.00 83.81 161 TYR A C 1
ATOM 1234 O O . TYR A 1 161 ? 7.561 0.011 2.625 1.00 83.81 161 TYR A O 1
ATOM 1242 N N . ALA A 1 162 ? 8.183 0.912 4.591 1.00 88.69 162 ALA A N 1
ATOM 1243 C CA . ALA A 1 162 ? 7.122 0.272 5.358 1.00 88.69 162 ALA A CA 1
ATOM 1244 C C . ALA A 1 162 ? 5.732 0.735 4.890 1.00 88.69 162 ALA A C 1
ATOM 1246 O O . ALA A 1 162 ? 4.869 -0.113 4.663 1.00 88.69 162 ALA A O 1
ATOM 1247 N N . HIS A 1 163 ? 5.541 2.047 4.689 1.00 90.69 163 HIS A N 1
ATOM 1248 C CA . HIS A 1 163 ? 4.296 2.636 4.171 1.00 90.69 163 HIS A CA 1
ATOM 1249 C C . HIS A 1 163 ? 3.869 1.980 2.856 1.00 90.69 163 HIS A C 1
ATOM 1251 O O . HIS A 1 163 ? 2.754 1.477 2.728 1.00 90.69 163 HIS A O 1
ATOM 1257 N N . GLU A 1 164 ? 4.780 1.907 1.889 1.00 88.62 164 GLU A N 1
ATOM 1258 C CA . GLU A 1 164 ? 4.461 1.376 0.565 1.00 88.62 164 GLU A CA 1
ATOM 1259 C C . GLU A 1 164 ? 4.262 -0.147 0.561 1.00 88.62 164 GLU A C 1
ATOM 1261 O O . GLU A 1 164 ? 3.435 -0.656 -0.201 1.00 88.62 164 GLU A O 1
ATOM 1266 N N . LEU A 1 165 ? 4.942 -0.885 1.447 1.00 91.75 165 LEU A N 1
ATOM 1267 C CA . LEU A 1 165 ? 4.708 -2.320 1.648 1.00 91.75 165 LEU A CA 1
ATOM 1268 C C . LEU A 1 165 ? 3.287 -2.610 2.153 1.00 91.75 165 LEU A C 1
ATOM 1270 O O . LEU A 1 165 ? 2.668 -3.597 1.747 1.00 91.75 165 LEU A O 1
ATOM 1274 N N . ILE A 1 166 ? 2.742 -1.745 3.012 1.00 94.00 166 ILE A N 1
ATOM 1275 C CA . ILE A 1 166 ? 1.386 -1.889 3.558 1.00 94.00 166 ILE A CA 1
ATOM 1276 C C . ILE A 1 166 ? 0.334 -1.810 2.449 1.00 94.00 166 ILE A C 1
ATOM 1278 O O . ILE A 1 166 ? -0.657 -2.542 2.496 1.00 94.00 166 ILE A O 1
ATOM 1282 N N . HIS A 1 167 ? 0.564 -1.005 1.410 1.00 92.88 167 HIS A N 1
ATOM 1283 C CA . HIS A 1 167 ? -0.353 -0.891 0.275 1.00 92.88 167 HIS A CA 1
ATOM 1284 C C . HIS A 1 167 ? -0.508 -2.171 -0.554 1.00 92.88 167 HIS A C 1
ATOM 1286 O O . HIS A 1 167 ? -1.470 -2.263 -1.314 1.00 92.88 167 HIS A O 1
ATOM 1292 N N . PHE A 1 168 ? 0.334 -3.196 -0.383 1.00 92.31 168 PHE A N 1
ATOM 1293 C CA . PHE A 1 168 ? 0.087 -4.500 -1.009 1.00 92.31 168 PHE A CA 1
ATOM 1294 C C . PHE A 1 168 ? -1.059 -5.281 -0.350 1.00 92.31 168 PHE A C 1
ATOM 1296 O O . PHE A 1 168 ? -1.656 -6.148 -0.998 1.00 92.31 168 PHE A O 1
ATOM 1303 N N . TYR A 1 169 ? -1.405 -4.971 0.903 1.00 94.25 169 TYR A N 1
ATOM 1304 C CA . TYR A 1 169 ? -2.382 -5.736 1.673 1.00 94.25 169 TYR A CA 1
ATOM 1305 C C . TYR A 1 169 ? -3.832 -5.419 1.289 1.00 94.25 169 TYR A C 1
ATOM 1307 O O . TYR A 1 169 ? -4.145 -4.286 0.904 1.00 94.25 169 TYR A O 1
ATOM 1315 N N . PRO A 1 170 ? -4.746 -6.409 1.371 1.00 94.81 170 PRO A N 1
ATOM 1316 C CA . PRO A 1 170 ? -6.082 -6.319 0.789 1.00 94.81 170 PRO A CA 1
ATOM 1317 C C . PRO A 1 170 ? -6.886 -5.076 1.174 1.00 94.81 170 PRO A C 1
ATOM 1319 O O . PRO A 1 170 ? -7.485 -4.454 0.295 1.00 94.81 170 PRO A O 1
ATOM 1322 N N . ALA A 1 171 ? -6.881 -4.667 2.445 1.00 95.12 171 ALA A N 1
ATOM 1323 C CA . ALA A 1 171 ? -7.631 -3.484 2.861 1.00 95.12 171 ALA A CA 1
ATOM 1324 C C . ALA A 1 171 ? -7.003 -2.203 2.303 1.00 95.12 171 ALA A C 1
ATOM 1326 O O . ALA A 1 171 ? -7.724 -1.340 1.805 1.00 95.12 171 ALA A O 1
ATOM 1327 N N . ASN A 1 172 ? -5.672 -2.116 2.287 1.00 93.44 172 ASN A N 1
ATOM 1328 C CA . ASN A 1 172 ? -4.922 -0.942 1.842 1.00 93.44 172 ASN A CA 1
ATOM 1329 C C . ASN A 1 172 ? -4.822 -0.813 0.312 1.00 93.44 172 ASN A C 1
ATOM 1331 O O . ASN A 1 172 ? -4.517 0.277 -0.175 1.00 93.44 172 ASN A O 1
ATOM 1335 N N . ARG A 1 173 ? -5.160 -1.862 -0.455 1.00 89.62 173 ARG A N 1
ATOM 1336 C CA . ARG A 1 173 ? -5.367 -1.794 -1.920 1.00 89.62 173 ARG A CA 1
ATOM 1337 C C . ARG A 1 173 ? -6.828 -1.821 -2.363 1.00 89.62 173 ARG A C 1
ATOM 1339 O O . ARG A 1 173 ? -7.112 -1.513 -3.521 1.00 89.62 173 ARG A O 1
ATOM 1346 N N . GLY A 1 174 ? -7.749 -2.170 -1.464 1.00 89.19 174 GLY A N 1
ATOM 1347 C CA . GLY A 1 174 ? -9.174 -2.321 -1.750 1.00 89.19 174 GLY A CA 1
ATOM 1348 C C . GLY A 1 174 ? -9.778 -1.088 -2.423 1.00 89.19 174 GLY A C 1
ATOM 1349 O O . GLY A 1 174 ? -9.395 0.052 -2.135 1.00 89.19 174 GLY A O 1
ATOM 1350 N N . ARG A 1 175 ? -10.708 -1.312 -3.359 1.00 86.06 175 ARG A N 1
ATOM 1351 C CA . ARG A 1 175 ? -11.335 -0.220 -4.130 1.00 86.06 175 ARG A CA 1
ATOM 1352 C C . ARG A 1 175 ? -12.371 0.546 -3.320 1.00 86.06 175 ARG A C 1
ATOM 1354 O O . ARG A 1 175 ? -12.480 1.750 -3.492 1.00 86.06 175 ARG A O 1
ATOM 1361 N N . ILE A 1 176 ? -13.112 -0.165 -2.474 1.00 90.69 176 ILE A N 1
ATOM 1362 C CA . ILE A 1 176 ? -14.163 0.404 -1.621 1.00 90.69 176 ILE A CA 1
ATOM 1363 C C . ILE A 1 176 ? -13.640 0.849 -0.251 1.00 90.69 176 ILE A C 1
ATOM 1365 O O . ILE A 1 176 ? -14.409 1.381 0.544 1.00 90.69 176 ILE A O 1
ATOM 1369 N N . THR A 1 177 ? -12.358 0.598 0.040 1.00 95.50 177 THR A N 1
ATOM 1370 C CA . THR A 1 177 ? -11.740 1.044 1.288 1.00 95.50 177 THR A CA 1
ATOM 1371 C C . THR A 1 177 ? -11.495 2.548 1.240 1.00 95.50 177 THR A C 1
ATOM 1373 O O . THR A 1 177 ? -10.888 3.008 0.267 1.00 95.50 177 THR A O 1
ATOM 1376 N N . PRO A 1 178 ? -11.928 3.315 2.257 1.00 94.75 178 PRO A N 1
ATOM 1377 C CA . PRO A 1 178 ? -11.790 4.765 2.249 1.00 94.75 178 PRO A CA 1
ATOM 1378 C C . PRO A 1 178 ? -10.319 5.194 2.291 1.00 94.75 178 PRO A C 1
ATOM 1380 O O . PRO A 1 178 ? -9.480 4.548 2.930 1.00 94.75 178 PRO A O 1
ATOM 1383 N N . LEU A 1 179 ? -9.998 6.298 1.613 1.00 93.44 179 LEU A N 1
ATOM 1384 C CA . LEU A 1 179 ? -8.614 6.755 1.452 1.00 93.44 179 LEU A CA 1
ATOM 1385 C C . LEU A 1 179 ? -7.938 7.109 2.781 1.00 93.44 179 LEU A C 1
ATOM 1387 O O . LEU A 1 179 ? -6.753 6.820 2.937 1.00 93.44 179 LEU A O 1
ATOM 1391 N N . TRP A 1 180 ? -8.680 7.630 3.763 1.00 93.56 180 TRP A N 1
ATOM 1392 C CA . TRP A 1 180 ? -8.145 7.922 5.098 1.00 93.56 180 TRP A CA 1
ATOM 1393 C C . TRP A 1 180 ? -7.568 6.671 5.771 1.00 93.56 180 TRP A C 1
ATOM 1395 O O . TRP A 1 180 ? -6.541 6.745 6.441 1.00 93.56 180 TRP A O 1
ATOM 1405 N N . PHE A 1 181 ? -8.199 5.508 5.571 1.00 95.94 181 PHE A N 1
ATOM 1406 C CA . PHE A 1 181 ? -7.728 4.249 6.140 1.00 95.94 181 PHE A CA 1
ATOM 1407 C C . PHE A 1 181 ? -6.563 3.690 5.329 1.00 95.94 181 PHE A C 1
ATOM 1409 O O . PHE A 1 181 ? -5.620 3.148 5.895 1.00 95.94 181 PHE A O 1
ATOM 1416 N N . LYS A 1 182 ? -6.608 3.826 4.000 1.00 94.44 182 LYS A N 1
ATOM 1417 C CA . LYS A 1 182 ? -5.546 3.322 3.121 1.00 94.44 182 LYS A CA 1
ATOM 1418 C C . LYS A 1 182 ? -4.228 4.049 3.367 1.00 94.44 182 LYS A C 1
ATOM 1420 O O . LYS A 1 182 ? -3.235 3.377 3.621 1.00 94.44 182 LYS A O 1
ATOM 1425 N N . GLU A 1 183 ? -4.253 5.379 3.326 1.00 91.31 183 GLU A N 1
ATOM 1426 C CA . GLU A 1 183 ? -3.067 6.233 3.453 1.00 91.31 183 GLU A CA 1
ATOM 1427 C C . GLU A 1 183 ? -2.689 6.459 4.920 1.00 91.31 183 GLU A C 1
ATOM 1429 O O . GLU A 1 183 ? -1.573 6.158 5.329 1.00 91.31 183 GLU A O 1
ATOM 1434 N N . GLY A 1 184 ? -3.636 6.894 5.759 1.00 92.25 184 GLY A N 1
ATOM 1435 C CA . GLY A 1 184 ? -3.367 7.114 7.183 1.00 92.25 184 GLY A CA 1
ATOM 1436 C C . GLY A 1 184 ? -3.102 5.822 7.956 1.00 92.25 184 GLY A C 1
ATOM 1437 O O . GLY A 1 184 ? -2.393 5.822 8.962 1.00 92.25 184 GLY A O 1
ATOM 1438 N N . GLY A 1 185 ? -3.631 4.698 7.472 1.00 94.06 185 GLY A N 1
ATOM 1439 C CA . GLY A 1 185 ? -3.293 3.372 7.971 1.00 94.06 185 GLY A CA 1
ATOM 1440 C C . GLY A 1 185 ? -1.899 2.909 7.595 1.00 94.06 185 GLY A C 1
ATOM 1441 O O . GLY A 1 185 ? -1.215 2.325 8.437 1.00 94.06 185 GLY A O 1
ATOM 1442 N N . ALA A 1 186 ? -1.472 3.193 6.365 1.00 92.62 186 ALA A N 1
ATOM 1443 C CA . ALA A 1 186 ? -0.103 2.945 5.947 1.00 92.62 186 ALA A CA 1
ATOM 1444 C C . ALA A 1 186 ? 0.885 3.775 6.787 1.00 92.62 186 ALA A C 1
ATOM 1446 O O . ALA A 1 186 ? 1.810 3.201 7.360 1.00 92.62 186 ALA A O 1
ATOM 1447 N N . ASP A 1 187 ? 0.592 5.057 7.026 1.00 88.56 187 ASP A N 1
ATOM 1448 C CA . ASP A 1 187 ? 1.371 5.910 7.933 1.00 88.56 187 ASP A CA 1
ATOM 1449 C C . ASP A 1 187 ? 1.391 5.360 9.367 1.00 88.56 187 ASP A C 1
ATOM 1451 O O . ASP A 1 187 ? 2.446 5.217 9.982 1.00 88.56 187 ASP A O 1
ATOM 1455 N N . HIS A 1 188 ? 0.230 5.027 9.940 1.00 90.75 188 HIS A N 1
ATOM 1456 C CA . HIS A 1 188 ? 0.155 4.518 11.313 1.00 90.75 188 HIS A CA 1
ATOM 1457 C C . HIS A 1 188 ? 1.048 3.289 11.515 1.00 90.75 188 HIS A C 1
ATOM 1459 O O . HIS A 1 188 ? 1.837 3.231 12.461 1.00 90.75 188 HIS A O 1
ATOM 1465 N N . LEU A 1 189 ? 0.949 2.317 10.611 1.00 92.19 189 LEU A N 1
ATOM 1466 C CA . LEU A 1 189 ? 1.718 1.086 10.718 1.00 92.19 189 LEU A CA 1
ATOM 1467 C C . LEU A 1 189 ? 3.190 1.275 10.364 1.00 92.19 189 LEU A C 1
ATOM 1469 O O . LEU A 1 189 ? 4.030 0.684 11.038 1.00 92.19 189 LEU A O 1
ATOM 1473 N N . ALA A 1 190 ? 3.522 2.114 9.382 1.00 89.31 190 ALA A N 1
ATOM 1474 C CA . ALA A 1 190 ? 4.907 2.436 9.062 1.00 89.31 190 ALA A CA 1
ATOM 1475 C C . ALA A 1 190 ? 5.637 3.004 10.286 1.00 89.31 190 ALA A C 1
ATOM 1477 O O . ALA A 1 190 ? 6.734 2.557 10.616 1.00 89.31 190 ALA A O 1
ATOM 1478 N N . PHE A 1 191 ? 4.990 3.904 11.028 1.00 86.19 191 PHE A N 1
ATOM 1479 C CA . PHE A 1 191 ? 5.553 4.471 12.252 1.00 86.19 191 PHE A CA 1
ATOM 1480 C C . PHE A 1 191 ? 5.693 3.421 13.364 1.00 86.19 191 PHE A C 1
ATOM 1482 O O . PHE A 1 191 ? 6.707 3.413 14.058 1.00 86.19 191 PHE A O 1
ATOM 1489 N N . LEU A 1 192 ? 4.737 2.495 13.515 1.00 86.50 192 LEU A N 1
ATOM 1490 C CA . LEU A 1 192 ? 4.871 1.380 14.466 1.00 86.50 192 LEU A CA 1
ATOM 1491 C C . LEU A 1 192 ? 6.023 0.431 14.102 1.00 86.50 192 LEU A C 1
ATOM 1493 O O . LEU A 1 192 ? 6.721 -0.056 14.990 1.00 86.50 192 LEU A O 1
ATOM 1497 N N . VAL A 1 193 ? 6.225 0.152 12.813 1.00 86.50 193 VAL A N 1
ATOM 1498 C CA . VAL A 1 193 ? 7.349 -0.659 12.324 1.00 86.50 193 VAL A CA 1
ATOM 1499 C C . VAL A 1 193 ? 8.673 0.046 12.625 1.00 86.50 193 VAL A C 1
ATOM 1501 O O . VAL A 1 193 ? 9.592 -0.575 13.155 1.00 86.50 193 VAL A O 1
ATOM 1504 N N . GLN A 1 194 ? 8.749 1.351 12.374 1.00 81.75 194 GLN A N 1
ATOM 1505 C CA . GLN A 1 194 ? 9.927 2.167 12.674 1.00 81.75 194 GLN A CA 1
ATOM 1506 C C . GLN A 1 194 ? 10.227 2.248 14.178 1.00 81.75 194 GLN A C 1
ATOM 1508 O O . GLN A 1 194 ? 11.380 2.078 14.578 1.00 81.75 194 GLN A O 1
ATOM 1513 N N . GLU A 1 195 ? 9.204 2.419 15.024 1.00 82.31 195 GLU A N 1
ATOM 1514 C CA . GLU A 1 195 ? 9.337 2.351 16.488 1.00 82.31 195 GLU A CA 1
ATOM 1515 C C . GLU A 1 195 ? 9.949 1.002 16.905 1.00 82.31 195 GLU A C 1
ATOM 1517 O O . GLU A 1 195 ? 10.844 0.955 17.744 1.00 82.31 195 GLU A O 1
ATOM 1522 N N . GLN A 1 196 ? 9.525 -0.106 16.292 1.00 80.31 196 GLN A N 1
ATOM 1523 C CA . GLN A 1 196 ? 10.034 -1.438 16.630 1.00 80.31 196 GLN A CA 1
ATOM 1524 C C . GLN A 1 196 ? 11.461 -1.704 16.143 1.00 80.31 196 GLN A C 1
ATOM 1526 O O . GLN A 1 196 ? 12.198 -2.411 16.830 1.00 80.31 196 GLN A O 1
ATOM 1531 N N . ILE A 1 197 ? 11.841 -1.191 14.971 1.00 79.38 197 ILE A N 1
ATOM 1532 C CA . ILE A 1 197 ? 13.170 -1.432 14.389 1.00 79.38 197 ILE A CA 1
ATOM 1533 C C . ILE A 1 197 ? 14.214 -0.493 15.011 1.00 79.38 197 ILE A C 1
ATOM 1535 O O . ILE A 1 197 ? 15.305 -0.943 15.356 1.00 79.38 197 ILE A O 1
ATOM 1539 N N . TYR A 1 198 ? 13.880 0.787 15.205 1.00 74.44 198 TYR A N 1
ATOM 1540 C CA . TYR A 1 198 ? 14.852 1.822 15.586 1.00 74.44 198 TYR A CA 1
ATOM 1541 C C . TYR A 1 198 ? 14.558 2.518 16.915 1.00 74.44 198 TYR A C 1
ATOM 1543 O O . TYR A 1 198 ? 15.360 3.339 17.353 1.00 74.44 198 TYR A O 1
ATOM 1551 N N . SER A 1 199 ? 13.434 2.221 17.579 1.00 71.25 199 SER A N 1
ATOM 1552 C CA . SER A 1 199 ? 12.985 2.953 18.779 1.00 71.25 199 SER A CA 1
ATOM 1553 C C . SER A 1 199 ? 12.800 4.460 18.542 1.00 71.25 199 SER A C 1
ATOM 1555 O O . SER A 1 199 ? 12.966 5.266 19.458 1.00 71.25 199 SER A O 1
ATOM 1557 N N . LEU A 1 200 ? 12.458 4.849 17.308 1.00 59.75 200 LEU A N 1
ATOM 1558 C CA . LEU A 1 200 ? 12.215 6.237 16.919 1.00 59.75 200 LEU A CA 1
ATOM 1559 C C . LEU A 1 200 ? 10.719 6.562 16.965 1.00 59.75 200 LEU A C 1
ATOM 1561 O O . LEU A 1 200 ? 9.893 5.812 16.448 1.00 59.75 200 LEU A O 1
ATOM 1565 N N . ILE A 1 201 ? 10.383 7.708 17.561 1.00 56.91 201 ILE A N 1
ATOM 1566 C CA . ILE A 1 201 ? 9.032 8.275 17.548 1.00 56.91 201 ILE A CA 1
ATOM 1567 C C . ILE A 1 201 ? 9.045 9.446 16.575 1.00 56.91 201 ILE A C 1
ATOM 1569 O O . ILE A 1 201 ? 9.661 10.478 16.843 1.00 56.91 201 ILE A O 1
ATOM 1573 N N . PHE A 1 202 ? 8.353 9.288 15.454 1.00 55.84 202 PHE A N 1
ATOM 1574 C CA . PHE A 1 202 ? 8.159 10.363 14.494 1.00 55.84 202 PHE A CA 1
ATOM 1575 C C . PHE A 1 202 ? 6.807 11.044 14.728 1.00 55.84 202 PHE A C 1
ATOM 1577 O O . PHE A 1 202 ? 5.819 10.418 15.109 1.00 55.84 202 PHE A O 1
ATOM 1584 N N . SER A 1 203 ? 6.764 12.346 14.463 1.00 49.53 203 SER A N 1
ATOM 1585 C CA . SER A 1 203 ? 5.545 13.148 14.396 1.00 49.53 203 SER A CA 1
ATOM 1586 C C . SER A 1 203 ? 5.627 13.981 13.130 1.00 49.53 203 SER A C 1
ATOM 1588 O O . SER A 1 203 ? 6.646 14.631 12.898 1.00 49.53 203 SER A O 1
ATOM 1590 N N . TYR A 1 204 ? 4.556 14.017 12.340 1.00 52.09 204 TYR A N 1
ATOM 1591 C CA . TYR A 1 204 ? 4.456 15.005 11.271 1.00 52.09 204 TYR A CA 1
ATOM 1592 C C . TYR A 1 204 ? 4.546 16.420 11.877 1.00 52.09 204 TYR A C 1
ATOM 1594 O O . TYR A 1 204 ? 3.893 16.682 12.898 1.00 52.09 204 TYR A O 1
ATOM 1602 N N . PRO A 1 205 ? 5.350 17.335 11.303 1.00 45.34 205 PRO A N 1
ATOM 1603 C CA . PRO A 1 205 ? 5.322 18.735 11.698 1.00 45.34 205 PRO A CA 1
ATOM 1604 C C . PRO A 1 205 ? 3.933 19.337 11.429 1.00 45.34 205 PRO A C 1
ATOM 1606 O O . PRO A 1 205 ? 3.191 18.909 10.549 1.00 45.34 205 PRO A O 1
ATOM 1609 N N . ALA A 1 206 ? 3.568 20.302 12.265 1.00 47.34 206 ALA A N 1
ATOM 1610 C CA . ALA A 1 206 ? 2.211 20.783 12.483 1.00 47.34 206 ALA A CA 1
ATOM 1611 C C . ALA A 1 206 ? 1.428 21.260 11.226 1.00 47.34 206 ALA A C 1
ATOM 1613 O O . ALA A 1 206 ? 1.857 22.150 10.500 1.00 47.34 206 ALA A O 1
ATOM 1614 N N . ASP A 1 207 ? 0.211 20.710 11.095 1.00 57.09 207 ASP A N 1
ATOM 1615 C CA . ASP A 1 207 ? -1.095 21.391 10.947 1.00 57.09 207 ASP A CA 1
ATOM 1616 C C . ASP A 1 207 ? -1.574 22.046 9.634 1.00 57.09 207 ASP A C 1
ATOM 1618 O O . ASP A 1 207 ? -2.388 22.968 9.661 1.00 57.09 207 ASP A O 1
ATOM 1622 N N . THR A 1 208 ? -1.271 21.483 8.462 1.00 61.41 208 THR A N 1
ATOM 1623 C CA . THR A 1 208 ? -2.104 21.774 7.265 1.00 61.41 208 THR A CA 1
ATOM 1624 C C . THR A 1 208 ? -3.509 21.152 7.341 1.00 61.41 208 THR A C 1
ATOM 1626 O O . THR A 1 208 ? -4.435 21.637 6.694 1.00 61.41 208 THR A O 1
ATOM 1629 N N . CYS A 1 209 ? -3.694 20.117 8.170 1.00 77.12 209 CYS A N 1
ATOM 1630 C CA . CYS A 1 209 ? -4.936 19.336 8.275 1.00 77.12 209 CYS A CA 1
ATOM 1631 C C . CYS A 1 209 ? -5.634 19.433 9.645 1.00 77.12 209 CYS A C 1
ATOM 1633 O O . CYS A 1 209 ? -6.543 18.655 9.923 1.00 77.12 209 CYS A O 1
ATOM 1635 N N . ALA A 1 210 ? -5.242 20.394 10.493 1.00 68.81 210 ALA A N 1
ATOM 1636 C CA . ALA A 1 210 ? -5.728 20.586 11.870 1.00 68.81 210 ALA A CA 1
ATOM 1637 C C . ALA A 1 210 ? -7.251 20.475 12.039 1.00 68.81 210 ALA A C 1
ATOM 1639 O O . ALA A 1 210 ? -7.745 19.915 13.014 1.00 68.81 210 ALA A O 1
ATOM 1640 N N . ALA A 1 211 ? -7.984 21.038 11.076 1.00 74.75 211 ALA A N 1
ATOM 1641 C CA . ALA A 1 211 ? -9.433 21.201 11.106 1.00 74.75 211 ALA A CA 1
ATOM 1642 C C . ALA A 1 211 ? -10.170 20.270 10.125 1.00 74.75 211 ALA A C 1
ATOM 1644 O O . ALA A 1 211 ? -11.342 20.501 9.822 1.00 74.75 211 ALA A O 1
ATOM 1645 N N . VAL A 1 212 ? -9.496 19.256 9.571 1.00 87.56 212 VAL A N 1
ATOM 1646 C CA . VAL A 1 212 ? -10.097 18.320 8.613 1.00 87.56 212 VAL A CA 1
ATOM 1647 C C . VAL A 1 212 ? -10.453 17.018 9.325 1.00 87.56 212 VAL A C 1
ATOM 1649 O O . VAL A 1 212 ? -9.571 16.247 9.700 1.00 87.56 212 VAL A O 1
ATOM 1652 N N . SER A 1 213 ? -11.755 16.788 9.511 1.00 90.00 213 SER A N 1
ATOM 1653 C CA . SER A 1 213 ? -12.307 15.540 10.043 1.00 90.00 213 SER A CA 1
ATOM 1654 C C . SER A 1 213 ? -12.290 14.432 8.984 1.00 90.00 213 SER A C 1
ATOM 1656 O O . SER A 1 213 ? -12.271 14.716 7.786 1.00 90.00 213 SER A O 1
ATOM 1658 N N . VAL A 1 214 ? -12.345 13.169 9.411 1.00 91.69 214 VAL A N 1
ATOM 1659 C CA . VAL A 1 214 ? -12.526 12.030 8.498 1.00 91.69 214 VAL A CA 1
ATOM 1660 C C . VAL A 1 214 ? -13.846 12.155 7.744 1.00 91.69 214 VAL A C 1
ATOM 1662 O O . VAL A 1 214 ? -13.870 11.950 6.536 1.00 91.69 214 VAL A O 1
ATOM 1665 N N . GLN A 1 215 ? -14.915 12.608 8.411 1.00 91.94 215 GLN A N 1
ATOM 1666 C CA . GLN A 1 215 ? -16.199 12.843 7.744 1.00 91.94 215 GLN A CA 1
ATOM 1667 C C . GLN A 1 215 ? -16.061 13.818 6.567 1.00 91.94 215 GLN A C 1
ATOM 1669 O O . GLN A 1 215 ? -16.566 13.547 5.487 1.00 91.94 215 GLN A O 1
ATOM 1674 N N . LYS A 1 216 ? -15.307 14.911 6.735 1.00 92.31 216 LYS A N 1
ATOM 1675 C CA . LYS A 1 216 ? -15.067 15.872 5.652 1.00 92.31 216 LYS A CA 1
ATOM 1676 C C . LYS A 1 216 ? -14.314 15.254 4.469 1.00 92.31 216 LYS A C 1
ATOM 1678 O O . LYS A 1 216 ? -14.555 15.653 3.334 1.00 92.31 216 LYS A O 1
ATOM 1683 N N . LEU A 1 217 ? -13.404 14.312 4.722 1.00 94.06 217 LEU A N 1
ATOM 1684 C CA . LEU A 1 217 ? -12.692 13.583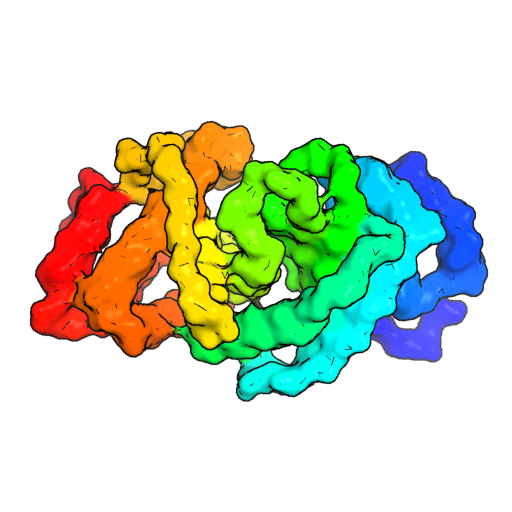 3.666 1.00 94.06 217 LEU A CA 1
ATOM 1685 C C . LEU A 1 217 ? -13.631 12.642 2.911 1.00 94.06 217 LEU A C 1
ATOM 1687 O O . LEU A 1 217 ? -13.624 12.643 1.684 1.00 94.06 217 LEU A O 1
ATOM 1691 N N . LEU A 1 218 ? -14.465 11.898 3.644 1.00 94.06 218 LEU A N 1
ATOM 1692 C CA . LEU A 1 218 ? -15.477 11.008 3.071 1.00 94.06 218 LEU A CA 1
ATOM 1693 C C . LEU A 1 218 ? -16.501 11.787 2.232 1.00 94.06 218 LEU A C 1
ATOM 1695 O O . LEU A 1 218 ? -16.816 11.375 1.118 1.00 94.06 218 LEU A O 1
ATOM 1699 N N . ASP A 1 219 ? -16.979 12.927 2.737 1.00 94.19 219 ASP A N 1
ATOM 1700 C CA . ASP A 1 219 ? -17.945 13.784 2.045 1.00 94.19 219 ASP A CA 1
ATOM 1701 C C . ASP A 1 219 ? -17.356 14.372 0.754 1.00 94.19 219 ASP A C 1
ATOM 1703 O O . ASP A 1 219 ? -18.027 14.394 -0.279 1.00 94.19 219 ASP A O 1
ATOM 1707 N N . ASP A 1 220 ? -16.099 14.828 0.791 1.00 94.81 220 ASP A N 1
ATOM 1708 C CA . ASP A 1 220 ? -15.408 15.340 -0.395 1.00 94.81 220 ASP A CA 1
ATOM 1709 C C . ASP A 1 220 ? -15.193 14.226 -1.431 1.00 94.81 220 ASP A C 1
ATOM 1711 O O . ASP A 1 220 ? -15.567 14.395 -2.592 1.00 94.81 220 ASP A O 1
ATOM 1715 N N . GLU A 1 221 ? -14.689 13.056 -1.016 1.00 94.06 221 GLU A N 1
ATOM 1716 C CA . GLU A 1 221 ? -14.513 11.899 -1.903 1.00 94.06 221 GLU A CA 1
ATOM 1717 C C . GLU A 1 221 ? -15.840 11.457 -2.539 1.00 94.06 221 GLU A C 1
ATOM 1719 O O . GLU A 1 221 ? -15.884 11.191 -3.744 1.00 94.06 221 GLU A O 1
ATOM 1724 N N . ALA A 1 222 ? -16.933 11.435 -1.773 1.00 93.75 222 ALA A N 1
ATOM 1725 C CA . ALA A 1 222 ? -18.263 11.117 -2.284 1.00 93.75 222 ALA A CA 1
ATOM 1726 C C . ALA A 1 222 ? -18.789 12.174 -3.273 1.00 93.75 222 ALA A C 1
ATOM 1728 O O . ALA A 1 222 ? -19.475 11.824 -4.236 1.00 93.75 222 ALA A O 1
ATOM 1729 N N . ALA A 1 223 ? -18.465 13.453 -3.060 1.00 95.62 223 ALA A N 1
ATOM 1730 C CA . ALA A 1 223 ? -18.928 14.556 -3.898 1.00 95.62 223 ALA A CA 1
ATOM 1731 C C . ALA A 1 223 ? -18.180 14.655 -5.235 1.00 95.62 223 ALA A C 1
ATOM 1733 O O . ALA A 1 223 ? -18.810 14.871 -6.273 1.00 95.62 223 ALA A O 1
ATOM 1734 N N . VAL A 1 224 ? -16.849 14.524 -5.223 1.00 94.75 224 VAL A N 1
ATOM 1735 C CA . VAL A 1 224 ? -16.021 14.724 -6.429 1.00 94.75 224 VAL A CA 1
ATOM 1736 C C . VAL A 1 224 ? -15.582 13.420 -7.093 1.00 94.75 224 VAL A C 1
ATOM 1738 O O . VAL A 1 224 ? -15.188 13.432 -8.259 1.00 94.75 224 VAL A O 1
ATOM 1741 N N . GLY A 1 225 ? -15.683 12.298 -6.382 1.00 91.75 225 GLY A N 1
ATOM 1742 C CA . GLY A 1 225 ? -15.199 10.991 -6.804 1.00 91.75 225 GLY A CA 1
ATOM 1743 C C . GLY A 1 225 ? -13.719 10.748 -6.453 1.00 91.75 225 GLY A C 1
ATOM 1744 O O . GLY A 1 225 ? -12.940 11.695 -6.303 1.00 91.75 225 GLY A O 1
ATOM 1745 N N . PRO A 1 226 ? -13.271 9.476 -6.381 1.00 87.81 226 PRO A N 1
ATOM 1746 C CA . PRO A 1 226 ? -11.937 9.132 -5.874 1.00 87.81 226 PRO A CA 1
ATOM 1747 C C . PRO A 1 226 ? -10.771 9.732 -6.668 1.00 87.81 226 PRO A C 1
ATOM 1749 O O . PRO A 1 226 ? -9.742 10.082 -6.096 1.00 87.81 226 PRO A O 1
ATOM 1752 N N . ALA A 1 227 ? -10.895 9.843 -7.994 1.00 88.25 227 ALA A N 1
ATOM 1753 C CA . ALA A 1 227 ? -9.814 10.355 -8.837 1.00 88.25 227 ALA A CA 1
ATOM 1754 C C . ALA A 1 227 ? -9.598 11.862 -8.629 1.00 88.25 227 ALA A C 1
ATOM 1756 O O . ALA A 1 227 ? -8.462 12.315 -8.494 1.00 88.25 227 ALA A O 1
ATOM 1757 N N . GLN A 1 228 ? -10.687 12.626 -8.569 1.00 91.62 228 GLN A N 1
ATOM 1758 C CA . GLN A 1 228 ? -10.668 14.065 -8.336 1.00 91.62 228 GLN A CA 1
ATOM 1759 C C . GLN A 1 228 ? -10.255 14.379 -6.902 1.00 91.62 228 GLN A C 1
ATOM 1761 O O . GLN A 1 228 ? -9.453 15.287 -6.704 1.00 91.62 228 GLN A O 1
ATOM 1766 N N . HIS A 1 229 ? -10.722 13.595 -5.927 1.00 92.38 229 HIS A N 1
ATOM 1767 C CA . HIS A 1 229 ? -10.309 13.745 -4.536 1.00 92.38 229 HIS A CA 1
ATOM 1768 C C . HIS A 1 229 ? -8.795 13.572 -4.384 1.00 92.38 229 HIS A C 1
ATOM 1770 O O . HIS A 1 229 ? -8.145 14.437 -3.810 1.00 92.38 229 HIS A O 1
ATOM 1776 N N . ARG A 1 230 ? -8.209 12.520 -4.985 1.00 88.12 230 ARG A N 1
ATOM 1777 C CA . ARG A 1 230 ? -6.749 12.281 -4.981 1.00 88.12 230 ARG A CA 1
ATOM 1778 C C . ARG A 1 230 ? -5.932 13.406 -5.614 1.00 88.12 230 ARG A C 1
ATOM 1780 O O . ARG A 1 230 ? -4.799 13.635 -5.208 1.00 88.12 230 ARG A O 1
ATOM 1787 N N . ALA A 1 231 ? -6.484 14.082 -6.617 1.00 85.00 231 ALA A N 1
ATOM 1788 C CA . ALA A 1 231 ? -5.852 15.239 -7.250 1.00 85.00 231 ALA A CA 1
ATOM 1789 C C . ALA A 1 231 ? -6.146 16.563 -6.515 1.00 85.00 231 ALA A C 1
ATOM 1791 O O . ALA A 1 231 ? -5.598 17.605 -6.877 1.00 85.00 231 ALA A O 1
ATOM 1792 N N . GLY A 1 232 ? -7.041 16.533 -5.526 1.00 86.38 232 GLY A N 1
ATOM 1793 C CA . GLY A 1 232 ? -7.541 17.692 -4.809 1.00 86.38 232 GLY A CA 1
ATOM 1794 C C . GLY A 1 232 ? -6.700 18.068 -3.585 1.00 86.38 232 GLY A C 1
ATOM 1795 O O . GLY A 1 232 ? -5.868 17.295 -3.108 1.00 86.38 232 GLY A O 1
ATOM 1796 N N . PRO A 1 233 ? -6.943 19.262 -3.019 1.00 85.75 233 PRO A N 1
ATOM 1797 C CA . PRO A 1 233 ? -6.159 19.794 -1.905 1.00 85.75 233 PRO A CA 1
ATOM 1798 C C . PRO A 1 233 ? -6.361 19.037 -0.583 1.00 85.75 233 PRO A C 1
ATOM 1800 O O . PRO A 1 233 ? -5.527 19.151 0.310 1.00 85.75 233 PRO A O 1
ATOM 1803 N N . LEU A 1 234 ? -7.454 18.278 -0.438 1.00 88.88 234 LEU A N 1
ATOM 1804 C CA . LEU A 1 234 ? -7.745 17.514 0.779 1.00 88.88 234 LEU A CA 1
ATOM 1805 C C . LEU A 1 234 ? -7.089 16.129 0.803 1.00 88.88 234 LEU A C 1
ATOM 1807 O O . LEU A 1 234 ? -7.056 15.514 1.867 1.00 88.88 234 LEU A O 1
ATOM 1811 N N . PHE A 1 235 ? -6.525 15.653 -0.314 1.00 88.38 235 PHE A N 1
ATOM 1812 C CA . PHE A 1 235 ? -5.962 14.304 -0.386 1.00 88.38 235 PHE A CA 1
ATOM 1813 C C . PHE A 1 235 ? -4.890 14.056 0.680 1.00 88.38 235 PHE A C 1
ATOM 1815 O O . PHE A 1 235 ? -4.947 13.047 1.382 1.00 88.38 235 PHE A O 1
ATOM 1822 N N . ALA A 1 236 ? -3.973 15.012 0.862 1.00 84.56 236 ALA A N 1
ATOM 1823 C CA . ALA A 1 236 ? -2.896 14.928 1.849 1.00 84.56 236 ALA A CA 1
ATOM 1824 C C . ALA A 1 236 ? -3.407 14.764 3.293 1.00 84.56 236 ALA A C 1
ATOM 1826 O O . ALA A 1 236 ? -2.704 14.224 4.142 1.00 84.56 236 ALA A O 1
ATOM 1827 N N . CYS A 1 237 ? -4.643 15.175 3.587 1.00 88.56 237 CYS A N 1
ATOM 1828 C CA . CYS A 1 237 ? -5.216 15.019 4.918 1.00 88.56 237 CYS A CA 1
ATOM 1829 C C . CYS A 1 237 ? -5.679 13.589 5.226 1.00 88.56 237 CYS A C 1
ATOM 1831 O O . CYS A 1 237 ? -5.819 13.263 6.401 1.00 88.56 237 CYS A O 1
ATOM 1833 N N . ASN A 1 238 ? -5.836 12.709 4.228 1.00 91.12 238 ASN A N 1
ATOM 1834 C CA . ASN A 1 238 ? -6.096 11.282 4.471 1.00 91.12 238 ASN A CA 1
ATOM 1835 C C . ASN A 1 238 ? -4.974 10.613 5.275 1.00 91.12 238 ASN A C 1
ATOM 1837 O O . ASN A 1 238 ? -5.264 9.820 6.166 1.00 91.12 238 ASN A O 1
ATOM 1841 N N . TYR A 1 239 ? -3.726 10.989 4.995 1.00 88.56 239 TYR A N 1
ATOM 1842 C CA . TYR A 1 239 ? -2.520 10.547 5.696 1.00 88.56 239 TYR A CA 1
ATOM 1843 C C . TYR A 1 239 ? -2.580 10.948 7.176 1.00 88.56 239 TYR A C 1
ATOM 1845 O O . TYR A 1 239 ? -2.778 10.126 8.071 1.00 88.56 239 TYR A O 1
ATOM 1853 N N . VAL A 1 240 ? -2.547 12.259 7.433 1.00 84.62 240 VAL A N 1
ATOM 1854 C CA . VAL A 1 240 ? -2.430 12.812 8.789 1.00 84.62 240 VAL A CA 1
ATOM 1855 C C . VAL A 1 240 ? -3.678 12.546 9.634 1.00 84.62 240 VAL A C 1
ATOM 1857 O O . VAL A 1 240 ? -3.569 12.102 10.778 1.00 84.62 240 VAL A O 1
ATOM 1860 N N . THR A 1 241 ? -4.876 12.817 9.108 1.00 88.62 241 THR A N 1
ATOM 1861 C CA . THR A 1 241 ? -6.125 12.642 9.866 1.00 88.62 241 THR A CA 1
ATOM 1862 C C . THR A 1 241 ? -6.410 11.161 10.116 1.00 88.62 241 THR A C 1
ATOM 1864 O O . THR A 1 241 ? -6.786 10.796 11.233 1.00 88.62 241 THR A O 1
ATOM 1867 N N . GLY A 1 242 ? -6.174 10.295 9.124 1.00 91.88 242 GLY A N 1
ATOM 1868 C CA . GLY A 1 242 ? -6.331 8.851 9.287 1.00 91.88 242 GLY A CA 1
ATOM 1869 C C . GLY A 1 242 ? -5.367 8.277 10.327 1.00 91.88 242 GLY A C 1
ATOM 1870 O O . GLY A 1 242 ? -5.800 7.564 11.233 1.00 91.88 242 GLY A O 1
ATOM 1871 N N . GLN A 1 243 ? -4.088 8.663 10.280 1.00 89.69 243 GLN A N 1
ATOM 1872 C CA . GLN A 1 243 ? -3.093 8.249 11.273 1.00 89.69 243 GLN A CA 1
ATOM 1873 C C . GLN A 1 243 ? -3.479 8.703 12.690 1.00 89.69 243 GLN A C 1
ATOM 1875 O O . GLN A 1 243 ? -3.410 7.913 13.633 1.00 89.69 243 GLN A O 1
ATOM 1880 N N . ARG A 1 244 ? -3.923 9.959 12.856 1.00 88.31 244 ARG A N 1
ATOM 1881 C CA . ARG A 1 244 ? -4.364 10.502 14.156 1.00 88.31 244 ARG A CA 1
ATOM 1882 C C . ARG A 1 244 ? -5.538 9.714 14.738 1.00 88.31 244 ARG A C 1
ATOM 1884 O O . ARG A 1 244 ? -5.506 9.375 15.923 1.00 88.31 244 ARG A O 1
ATOM 1891 N N . LEU A 1 245 ? -6.541 9.389 13.919 1.00 91.81 245 LEU A N 1
ATOM 1892 C CA . LEU A 1 245 ? -7.649 8.535 14.345 1.00 91.81 245 LEU A CA 1
ATOM 1893 C C . LEU A 1 245 ? -7.136 7.153 14.769 1.00 91.81 245 LEU A C 1
ATOM 1895 O O . LEU A 1 245 ? -7.450 6.698 15.865 1.00 91.81 245 LEU A O 1
ATOM 1899 N N . LEU A 1 246 ? -6.317 6.496 13.948 1.00 94.50 246 LEU A N 1
ATOM 1900 C CA . LEU A 1 246 ? -5.828 5.144 14.233 1.00 94.50 246 LEU A CA 1
ATOM 1901 C C . LEU A 1 246 ? -4.932 5.079 15.479 1.00 94.50 246 LEU A C 1
ATOM 1903 O O . LEU A 1 246 ? -5.053 4.130 16.253 1.00 94.50 246 LEU A O 1
ATOM 1907 N N . ASN A 1 247 ? -4.125 6.111 15.742 1.00 91.12 247 ASN A N 1
ATOM 1908 C CA . ASN A 1 247 ? -3.399 6.264 17.007 1.00 91.12 247 ASN A CA 1
ATOM 1909 C C . ASN A 1 247 ? -4.370 6.290 18.198 1.00 91.12 247 ASN A C 1
ATOM 1911 O O . ASN A 1 247 ? -4.231 5.490 19.126 1.00 91.12 247 ASN A O 1
ATOM 1915 N N . ALA A 1 248 ? -5.398 7.144 18.140 1.00 91.25 248 ALA A N 1
ATOM 1916 C CA . ALA A 1 248 ? -6.397 7.258 19.202 1.00 91.25 248 ALA A CA 1
ATOM 1917 C C . ALA A 1 248 ? -7.186 5.950 19.407 1.00 91.25 248 ALA A C 1
ATOM 1919 O O . ALA A 1 248 ? -7.450 5.552 20.544 1.00 91.25 248 ALA A O 1
ATOM 1920 N N . LEU A 1 249 ? -7.526 5.239 18.326 1.00 94.62 249 LEU A N 1
ATOM 1921 C CA . LEU A 1 249 ? -8.179 3.930 18.403 1.00 94.62 249 LEU A CA 1
ATOM 1922 C C . LEU A 1 249 ? -7.257 2.870 19.017 1.00 94.62 249 LEU A C 1
ATOM 1924 O O . LEU A 1 249 ? -7.698 2.103 19.873 1.00 94.62 249 LEU A O 1
ATOM 1928 N N . SER A 1 250 ? -5.979 2.839 18.638 1.00 93.94 250 SER A N 1
ATOM 1929 C CA . SER A 1 250 ? -4.993 1.907 19.196 1.00 93.94 250 SER A CA 1
ATOM 1930 C C . SER A 1 250 ? -4.804 2.107 20.704 1.00 93.94 250 SER A C 1
ATOM 1932 O O . SER A 1 250 ? -4.798 1.134 21.467 1.00 93.94 250 SER A O 1
ATOM 1934 N N . GLU A 1 251 ? -4.753 3.359 21.165 1.00 92.56 251 GLU A N 1
ATOM 1935 C CA . GLU A 1 251 ? -4.711 3.704 22.590 1.00 92.56 251 GLU A CA 1
ATOM 1936 C C . GLU A 1 251 ? -5.999 3.299 23.321 1.00 92.56 251 GLU A C 1
ATOM 1938 O O . GLU A 1 251 ? -5.951 2.610 24.352 1.00 92.56 251 GLU A O 1
ATOM 1943 N N . ALA A 1 252 ? -7.159 3.663 22.762 1.00 94.38 252 ALA A N 1
ATOM 1944 C CA . ALA A 1 252 ? -8.462 3.370 23.347 1.00 94.38 252 ALA A CA 1
ATOM 1945 C C . ALA A 1 252 ? -8.711 1.859 23.455 1.00 94.38 252 ALA A C 1
ATOM 1947 O O . ALA A 1 252 ? -9.140 1.373 24.499 1.00 94.38 252 ALA A O 1
ATOM 1948 N N . MET A 1 253 ? -8.391 1.080 22.424 1.00 96.62 253 MET A N 1
ATOM 1949 C CA . MET A 1 253 ? -8.631 -0.367 22.392 1.00 96.62 253 MET A CA 1
ATOM 1950 C C . MET A 1 253 ? -7.541 -1.170 23.114 1.00 96.62 253 MET A C 1
ATOM 1952 O O . MET A 1 253 ? -7.818 -2.230 23.682 1.00 96.62 253 MET A O 1
ATOM 1956 N N . GLY A 1 254 ? -6.310 -0.655 23.112 1.00 94.75 254 GLY A N 1
ATOM 1957 C CA . GLY A 1 254 ? -5.095 -1.375 23.474 1.00 94.75 254 GLY A CA 1
ATOM 1958 C C . GLY A 1 254 ? -4.488 -2.120 22.277 1.00 94.75 254 GLY A C 1
ATOM 1959 O O . GLY A 1 254 ? -5.197 -2.784 21.516 1.00 94.75 254 GLY A O 1
ATOM 1960 N N . ARG A 1 255 ? -3.148 -2.076 22.168 1.00 92.12 255 ARG A N 1
ATOM 1961 C CA . ARG A 1 255 ? -2.361 -2.570 21.016 1.00 92.12 255 ARG A CA 1
ATOM 1962 C C . ARG A 1 255 ? -2.763 -3.972 20.528 1.00 92.12 255 ARG A C 1
ATOM 1964 O O . ARG A 1 255 ? -2.930 -4.181 19.332 1.00 92.12 255 ARG A O 1
ATOM 1971 N N . SER A 1 256 ? -2.964 -4.933 21.437 1.00 95.06 256 SER A N 1
ATOM 1972 C CA . SER A 1 256 ? -3.335 -6.312 21.063 1.00 95.06 256 SER A CA 1
ATOM 1973 C C . SER A 1 256 ? -4.712 -6.396 20.396 1.00 95.06 256 SER A C 1
ATOM 1975 O O . SER A 1 256 ? -4.848 -7.051 19.366 1.00 95.06 256 SER A O 1
ATOM 1977 N N . LYS A 1 257 ? -5.724 -5.714 20.947 1.00 97.62 257 LYS A N 1
ATOM 1978 C CA . LYS A 1 257 ? -7.080 -5.709 20.378 1.00 97.62 257 LYS A CA 1
ATOM 1979 C C . LYS A 1 257 ? -7.145 -4.930 19.075 1.00 97.62 257 LYS A C 1
ATOM 1981 O O . LYS A 1 257 ? -7.831 -5.360 18.156 1.00 97.62 257 LYS A O 1
ATOM 1986 N N . PHE A 1 258 ? -6.387 -3.842 18.980 1.00 97.25 258 PHE A N 1
ATOM 1987 C CA . PHE A 1 258 ? -6.233 -3.095 17.740 1.00 97.25 258 PHE A CA 1
ATOM 1988 C C . PHE A 1 258 ? -5.614 -3.958 16.628 1.00 97.25 258 PHE A C 1
ATOM 1990 O O . PHE A 1 258 ? -6.201 -4.060 15.553 1.00 97.25 258 PHE A O 1
ATOM 1997 N N . LYS A 1 259 ? -4.507 -4.670 16.906 1.00 96.81 259 LYS A N 1
ATOM 1998 C CA . LYS A 1 259 ? -3.900 -5.618 15.952 1.00 96.81 259 LYS A CA 1
ATOM 1999 C C . LYS A 1 259 ? -4.899 -6.703 15.524 1.00 96.81 259 LYS A C 1
ATOM 2001 O O . LYS A 1 259 ? -5.058 -6.930 14.332 1.00 96.81 259 LYS A O 1
ATOM 2006 N N . SER A 1 260 ? -5.635 -7.325 16.452 1.00 98.06 260 SER A N 1
ATOM 2007 C CA . SER A 1 260 ? -6.655 -8.330 16.093 1.00 98.06 260 SER A CA 1
ATOM 2008 C C . SER A 1 260 ? -7.770 -7.777 15.197 1.00 98.06 260 SER A C 1
ATOM 2010 O O . SER A 1 260 ? -8.172 -8.450 14.249 1.00 98.06 260 SER A O 1
ATOM 2012 N N . ALA A 1 261 ? -8.247 -6.559 15.467 1.00 98.19 261 ALA A N 1
ATOM 2013 C CA . ALA A 1 261 ? -9.245 -5.897 14.633 1.00 98.19 261 ALA A CA 1
ATOM 2014 C C . ALA A 1 261 ? -8.705 -5.618 13.225 1.00 98.19 261 ALA A C 1
ATOM 2016 O O . ALA A 1 261 ? -9.372 -5.909 12.236 1.00 98.19 261 ALA A O 1
ATOM 2017 N N . TRP A 1 262 ? -7.470 -5.122 13.135 1.00 97.81 262 TRP A N 1
ATOM 2018 C CA . TRP A 1 262 ? -6.804 -4.866 11.864 1.00 97.81 262 TRP A CA 1
ATOM 2019 C C . TRP A 1 262 ? -6.681 -6.128 11.008 1.00 97.81 262 TRP A C 1
ATOM 2021 O O . TRP A 1 262 ? -7.034 -6.123 9.832 1.00 97.81 262 TRP A O 1
ATOM 2031 N N . GLN A 1 263 ? -6.244 -7.236 11.607 1.00 97.81 263 GLN A N 1
ATOM 2032 C CA . GLN A 1 263 ? -6.131 -8.525 10.921 1.00 97.81 263 GLN A CA 1
ATOM 2033 C C . GLN A 1 263 ? -7.488 -9.024 10.398 1.00 97.81 263 GLN A C 1
ATOM 2035 O O . GLN A 1 263 ? -7.559 -9.628 9.327 1.00 97.81 263 GLN A O 1
ATOM 2040 N N . GLU A 1 264 ? -8.582 -8.761 11.118 1.00 98.12 264 GLU A N 1
ATOM 2041 C CA . GLU A 1 264 ? -9.927 -9.066 10.624 1.00 98.12 264 GLU A CA 1
ATOM 2042 C C . GLU A 1 264 ? -10.348 -8.146 9.465 1.00 98.12 264 GLU A C 1
ATOM 2044 O O . GLU A 1 264 ? -10.944 -8.631 8.501 1.00 98.12 264 GLU A O 1
ATOM 2049 N N . ILE A 1 265 ? -9.996 -6.855 9.501 1.00 98.19 265 ILE A N 1
ATOM 2050 C CA . ILE A 1 265 ? -10.218 -5.929 8.376 1.00 98.19 265 ILE A CA 1
ATOM 2051 C C . ILE A 1 265 ? -9.500 -6.436 7.121 1.00 98.19 265 ILE A C 1
ATOM 2053 O O . ILE A 1 265 ? -10.111 -6.487 6.054 1.00 98.19 265 ILE A O 1
ATOM 2057 N N . GLN A 1 266 ? -8.244 -6.878 7.239 1.00 97.25 266 GLN A N 1
ATOM 2058 C CA . GLN A 1 266 ? -7.483 -7.403 6.100 1.00 97.25 266 GLN A CA 1
ATOM 2059 C C . GLN A 1 266 ? -8.129 -8.661 5.501 1.00 97.25 266 GLN A C 1
ATOM 2061 O O . GLN A 1 266 ? -8.339 -8.723 4.291 1.00 97.25 266 GLN A O 1
ATOM 2066 N N . LYS A 1 267 ? -8.532 -9.625 6.338 1.00 96.25 267 LYS A N 1
ATOM 2067 C CA . LYS A 1 267 ? -9.242 -10.843 5.894 1.00 96.25 267 LYS A CA 1
ATOM 2068 C C . LYS A 1 267 ? -10.590 -10.532 5.243 1.00 96.25 267 LYS A C 1
ATOM 2070 O O . LYS A 1 267 ? -10.964 -11.126 4.233 1.00 96.25 267 LYS A O 1
ATOM 2075 N N . THR A 1 268 ? -11.323 -9.569 5.798 1.00 96.25 268 THR A N 1
ATOM 2076 C CA . THR A 1 268 ? -12.593 -9.112 5.218 1.00 96.25 268 THR A CA 1
ATOM 2077 C C . THR A 1 268 ? -12.349 -8.482 3.846 1.00 96.25 268 THR A C 1
ATOM 2079 O O . THR A 1 268 ? -13.021 -8.833 2.879 1.00 96.25 268 THR A O 1
ATOM 2082 N N . ALA A 1 269 ? -11.335 -7.623 3.726 1.00 96.19 269 ALA A N 1
ATOM 2083 C CA . ALA A 1 269 ? -10.970 -7.000 2.460 1.00 96.19 269 ALA A CA 1
ATOM 2084 C C . ALA A 1 269 ? -10.507 -8.010 1.401 1.00 96.19 269 ALA A C 1
ATOM 2086 O O . ALA A 1 269 ? -10.810 -7.827 0.224 1.00 96.19 269 ALA A O 1
ATOM 2087 N N . GLU A 1 270 ? -9.797 -9.068 1.799 1.00 92.56 270 GLU A N 1
ATOM 2088 C CA . GLU A 1 270 ? -9.345 -10.139 0.903 1.00 92.56 270 GLU A CA 1
ATOM 2089 C C . GLU A 1 270 ? -10.521 -10.833 0.212 1.00 92.56 270 GLU A C 1
ATOM 2091 O O . GLU A 1 270 ? -10.492 -11.060 -0.995 1.00 92.56 270 GLU A O 1
ATOM 2096 N N . THR A 1 271 ? -11.587 -11.101 0.966 1.00 89.62 271 THR A N 1
ATOM 2097 C CA . THR A 1 271 ? -12.784 -11.775 0.446 1.00 89.62 271 THR A CA 1
ATOM 2098 C C . THR A 1 271 ? -13.721 -10.845 -0.326 1.00 89.62 271 THR A C 1
ATOM 2100 O O . THR A 1 271 ? -14.340 -11.276 -1.298 1.00 89.62 271 THR A O 1
ATOM 2103 N N . ALA A 1 272 ? -13.826 -9.573 0.074 1.00 90.12 272 ALA A N 1
ATOM 2104 C CA . ALA A 1 272 ? -14.800 -8.624 -0.474 1.00 90.12 272 ALA A CA 1
ATOM 2105 C C . ALA A 1 272 ? -14.220 -7.606 -1.480 1.00 90.12 272 ALA A C 1
ATOM 2107 O O . ALA A 1 272 ? -14.969 -6.829 -2.071 1.00 90.12 272 ALA A O 1
ATOM 2108 N N . GLY A 1 273 ? -12.898 -7.573 -1.684 1.00 87.88 273 GLY A N 1
ATOM 2109 C CA . GLY A 1 273 ? -12.228 -6.573 -2.530 1.00 87.88 273 GLY A CA 1
ATOM 2110 C C . GLY A 1 273 ? -12.077 -5.182 -1.883 1.00 87.88 273 GLY A C 1
ATOM 2111 O O . GLY A 1 273 ? -11.838 -4.189 -2.583 1.00 87.88 273 GLY A O 1
ATOM 2112 N N . GLY A 1 274 ? -12.220 -5.101 -0.557 1.00 92.62 274 GLY A N 1
ATOM 2113 C CA . GLY A 1 274 ? -12.109 -3.895 0.273 1.00 92.62 274 GLY A CA 1
ATOM 2114 C C . GLY A 1 274 ? -13.083 -3.914 1.459 1.00 92.62 274 GLY A C 1
ATOM 2115 O O . GLY A 1 274 ? -13.844 -4.867 1.614 1.00 92.62 274 GLY A O 1
ATOM 2116 N N . VAL A 1 275 ? -13.063 -2.874 2.301 1.00 96.50 275 VAL A N 1
ATOM 2117 C CA . VAL A 1 275 ? -13.983 -2.721 3.451 1.00 96.50 275 VAL A CA 1
ATOM 2118 C C . VAL A 1 275 ? -14.440 -1.270 3.555 1.00 96.50 275 VAL A C 1
ATOM 2120 O O . VAL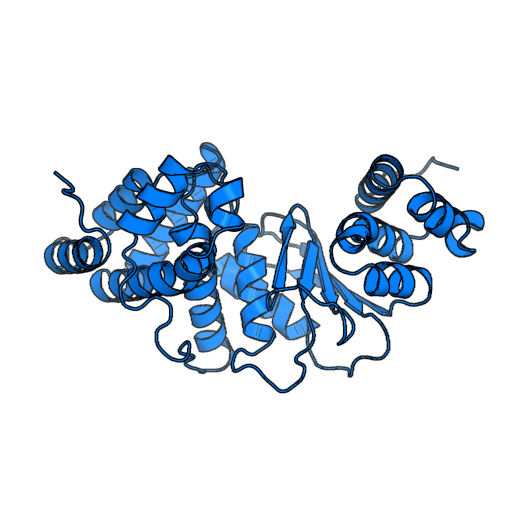 A 1 275 ? -13.608 -0.376 3.518 1.00 96.50 275 VAL A O 1
ATOM 2123 N N . THR A 1 276 ? -15.742 -1.028 3.698 1.00 95.75 276 THR A N 1
ATOM 2124 C CA . THR A 1 276 ? -16.298 0.328 3.854 1.00 95.75 276 THR A CA 1
ATOM 2125 C C . THR A 1 276 ? -15.951 0.948 5.212 1.00 95.75 276 THR A C 1
ATOM 2127 O O . THR A 1 276 ? -15.561 0.237 6.139 1.00 95.75 276 THR A O 1
ATOM 2130 N N . ASP A 1 277 ? -16.156 2.260 5.355 1.00 94.81 277 ASP A N 1
ATOM 2131 C CA . ASP A 1 277 ? -15.983 2.971 6.632 1.00 94.81 277 ASP A CA 1
ATOM 2132 C C . ASP A 1 277 ? -16.795 2.333 7.775 1.00 94.81 277 ASP A C 1
ATOM 2134 O O . ASP A 1 277 ? -16.236 1.934 8.797 1.00 94.81 277 ASP A O 1
ATOM 2138 N N . ASP A 1 278 ? -18.088 2.081 7.541 1.00 94.50 278 ASP A N 1
ATOM 2139 C CA . ASP A 1 278 ? -18.963 1.399 8.504 1.00 94.50 278 ASP A CA 1
ATOM 2140 C C . ASP A 1 278 ? -18.451 0.004 8.884 1.00 94.50 278 ASP A C 1
ATOM 2142 O O . ASP A 1 278 ? -18.537 -0.414 10.042 1.00 94.50 278 ASP A O 1
ATOM 2146 N N . GLY A 1 279 ? -17.903 -0.730 7.910 1.00 96.81 279 GLY A N 1
ATOM 2147 C CA . GLY A 1 279 ? -17.310 -2.045 8.135 1.00 96.81 279 GLY A CA 1
ATOM 2148 C C . GLY A 1 279 ? -16.078 -1.964 9.036 1.00 96.81 279 GLY A C 1
ATOM 2149 O O . GLY A 1 279 ? -15.956 -2.745 9.983 1.00 96.81 279 GLY A O 1
ATOM 2150 N N . ILE A 1 280 ? -15.202 -0.987 8.787 1.00 97.38 280 ILE A N 1
ATOM 2151 C CA . ILE A 1 280 ? -14.016 -0.706 9.605 1.00 97.38 280 ILE A CA 1
ATOM 2152 C C . ILE A 1 280 ? -14.436 -0.347 11.036 1.00 97.38 280 ILE A C 1
ATOM 2154 O O . ILE A 1 280 ? -13.966 -0.978 11.990 1.00 97.38 280 ILE A O 1
ATOM 2158 N N . HIS A 1 281 ? -15.369 0.595 11.195 1.00 96.44 281 HIS A N 1
ATOM 2159 C CA . HIS A 1 281 ? -15.917 0.983 12.495 1.00 96.44 281 HIS A CA 1
ATOM 2160 C C . HIS A 1 281 ? -16.499 -0.221 13.250 1.00 96.44 281 HIS A C 1
ATOM 2162 O O . HIS A 1 281 ? -16.164 -0.454 14.416 1.00 96.44 281 HIS A O 1
ATOM 2168 N N . ALA A 1 282 ? -17.332 -1.028 12.586 1.00 97.19 282 ALA A N 1
ATOM 2169 C CA . ALA A 1 282 ? -17.979 -2.188 13.190 1.00 97.19 282 ALA A CA 1
ATOM 2170 C C . ALA A 1 282 ? -16.969 -3.252 13.651 1.00 97.19 282 ALA A C 1
ATOM 2172 O O . ALA A 1 282 ? -17.154 -3.848 14.719 1.00 97.19 282 ALA A O 1
ATOM 2173 N N . ILE A 1 283 ? -15.903 -3.492 12.879 1.00 98.38 283 ILE A N 1
ATOM 2174 C CA . ILE A 1 283 ? -14.837 -4.429 13.256 1.00 98.38 283 ILE A CA 1
ATOM 2175 C C . ILE A 1 283 ? -14.072 -3.901 14.477 1.00 98.38 283 ILE A C 1
ATOM 2177 O O . ILE A 1 283 ? -13.965 -4.618 15.476 1.00 98.38 283 ILE A O 1
ATOM 2181 N N . PHE A 1 284 ? -13.609 -2.646 14.467 1.00 98.00 284 PHE A N 1
ATOM 2182 C CA . PHE A 1 284 ? -12.912 -2.080 15.628 1.00 98.00 284 PHE A CA 1
ATOM 2183 C C . PHE A 1 284 ? -13.788 -2.081 16.887 1.00 98.00 284 PHE A C 1
ATOM 2185 O O . PHE A 1 284 ? -13.351 -2.521 17.957 1.00 98.00 284 PHE A O 1
ATOM 2192 N N . ARG A 1 285 ? -15.057 -1.681 16.765 1.00 96.94 285 ARG A N 1
ATOM 2193 C CA . ARG A 1 285 ? -16.010 -1.693 17.880 1.00 96.94 285 ARG A CA 1
ATOM 2194 C C . ARG A 1 285 ? -16.186 -3.094 18.462 1.00 96.94 285 ARG A C 1
ATOM 2196 O O . ARG A 1 285 ? -16.166 -3.244 19.680 1.00 96.94 285 ARG A O 1
ATOM 2203 N N . ARG A 1 286 ? -16.317 -4.122 17.615 1.00 97.62 286 ARG A N 1
ATOM 2204 C CA . ARG A 1 286 ? -16.481 -5.523 18.043 1.00 97.62 286 ARG A CA 1
ATOM 2205 C C . ARG A 1 286 ? -15.271 -6.054 18.817 1.00 97.62 286 ARG A C 1
ATOM 2207 O O . ARG A 1 286 ? -15.450 -6.833 19.749 1.00 97.62 286 ARG A O 1
ATOM 2214 N N . HIS A 1 287 ? -14.058 -5.640 18.455 1.00 98.12 287 HIS A N 1
ATOM 2215 C CA . HIS A 1 287 ? -12.827 -6.037 19.158 1.00 98.12 287 HIS A CA 1
ATOM 2216 C C . HIS A 1 287 ? -12.530 -5.209 20.408 1.00 98.12 287 HIS A C 1
ATOM 2218 O O . HIS A 1 287 ? -11.699 -5.612 21.228 1.00 98.12 287 HIS A O 1
ATOM 2224 N N . THR A 1 288 ? -13.190 -4.064 20.570 1.00 97.81 288 THR A N 1
ATOM 2225 C CA . THR A 1 288 ? -12.992 -3.191 21.726 1.00 97.81 288 THR A CA 1
ATOM 2226 C C . THR A 1 288 ? -13.458 -3.893 23.008 1.00 97.81 288 THR A C 1
ATOM 2228 O O . THR A 1 288 ? -14.608 -4.330 23.084 1.00 97.81 288 THR A O 1
ATOM 2231 N N . PRO A 1 289 ? -12.612 -3.992 24.053 1.00 96.75 289 PRO A N 1
ATOM 2232 C CA . PRO A 1 289 ? -13.036 -4.524 25.345 1.00 96.75 289 PRO A CA 1
ATOM 2233 C C . PRO A 1 289 ? -14.237 -3.755 25.900 1.00 96.75 289 PRO A C 1
ATOM 2235 O O . PRO A 1 289 ? -14.240 -2.527 25.861 1.00 96.75 289 PRO A O 1
ATOM 2238 N N . SER A 1 290 ? -15.212 -4.445 26.501 1.00 95.56 290 SER A N 1
ATOM 2239 C CA . SER A 1 290 ? -16.446 -3.813 27.002 1.00 95.56 290 SER A CA 1
ATOM 2240 C C . SER A 1 290 ? -16.188 -2.639 27.955 1.00 95.56 290 SER A C 1
ATOM 2242 O O . SER A 1 290 ? -16.914 -1.651 27.929 1.00 95.56 290 SER A O 1
ATOM 2244 N N . SER A 1 291 ? -15.118 -2.705 28.754 1.00 95.88 291 SER A N 1
ATOM 2245 C CA . SER A 1 291 ? -14.698 -1.636 29.673 1.00 95.88 291 SER A CA 1
ATOM 2246 C C . SER A 1 291 ? -14.118 -0.391 28.989 1.00 95.88 291 SER A C 1
ATOM 2248 O O . SER A 1 291 ? -13.907 0.618 29.654 1.00 95.88 291 SER A O 1
ATOM 2250 N N . ARG A 1 292 ? -13.844 -0.451 27.683 1.00 95.62 292 ARG A N 1
ATOM 2251 C CA . ARG A 1 292 ? -13.217 0.617 26.892 1.00 95.62 292 ARG A CA 1
ATOM 2252 C C . ARG A 1 292 ? -14.083 1.123 25.735 1.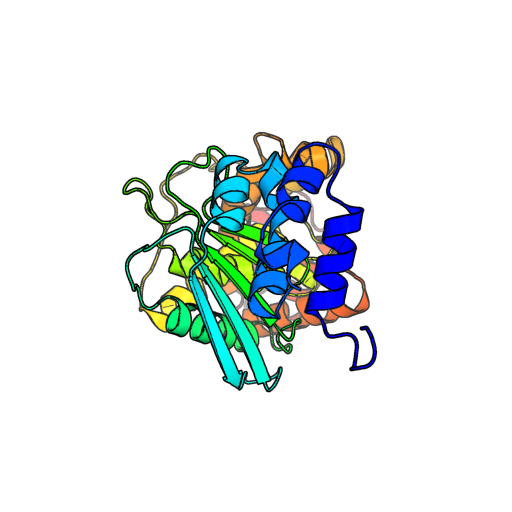00 95.62 292 ARG A C 1
ATOM 2254 O O . ARG A 1 292 ? -13.651 2.003 25.000 1.00 95.62 292 ARG A O 1
ATOM 2261 N N . VAL A 1 293 ? -15.311 0.619 25.585 1.00 94.06 293 VAL A N 1
ATOM 2262 C CA . VAL A 1 293 ? -16.227 1.014 24.495 1.00 94.06 293 VAL A CA 1
ATOM 2263 C C . VAL A 1 293 ? -16.529 2.515 24.504 1.00 94.06 293 VAL A C 1
ATOM 2265 O O . VAL A 1 293 ? -16.618 3.116 23.439 1.00 94.06 293 VAL A O 1
ATOM 2268 N N . SER A 1 294 ? -16.631 3.142 25.679 1.00 93.38 294 SER A N 1
ATOM 2269 C CA . SER A 1 294 ? -16.818 4.595 25.781 1.00 93.38 294 SER A CA 1
ATOM 2270 C C . SER A 1 294 ? -15.614 5.382 25.255 1.00 93.38 294 SER A C 1
ATOM 2272 O O . SER A 1 294 ? -15.801 6.361 24.539 1.00 93.38 294 SER A O 1
ATOM 2274 N N . LEU A 1 295 ? -14.388 4.937 25.557 1.00 93.44 295 LEU A N 1
ATOM 2275 C CA . LEU A 1 295 ? -13.154 5.546 25.045 1.00 93.44 295 LEU A CA 1
ATOM 2276 C C . LEU A 1 295 ? -13.044 5.381 23.529 1.00 93.44 295 LEU A C 1
ATOM 2278 O O . LEU A 1 295 ? -12.714 6.338 22.837 1.00 93.44 295 LEU A O 1
ATOM 2282 N N . PHE A 1 296 ? -13.365 4.191 23.014 1.00 94.38 296 PHE A N 1
ATOM 2283 C CA . PHE A 1 296 ? -13.431 3.939 21.575 1.00 94.38 296 PHE A CA 1
ATOM 2284 C C . PHE A 1 296 ? -14.438 4.868 20.887 1.00 94.38 296 PHE A C 1
ATOM 2286 O O . PHE A 1 296 ? -14.088 5.534 19.917 1.00 94.38 296 PHE A O 1
ATOM 2293 N N . GLY A 1 297 ? -15.663 4.960 21.417 1.00 91.94 297 GLY A N 1
ATOM 2294 C CA . GLY A 1 297 ? -16.702 5.825 20.858 1.00 91.94 297 GLY A CA 1
ATOM 2295 C C . GLY A 1 297 ? -16.290 7.297 20.854 1.00 91.94 297 GLY A C 1
ATOM 2296 O O . GLY A 1 297 ? -16.460 7.975 19.846 1.00 91.94 297 GLY A O 1
ATOM 2297 N N . ALA A 1 298 ? -15.676 7.775 21.942 1.00 90.00 298 ALA A N 1
ATOM 2298 C CA . ALA A 1 298 ? -15.150 9.136 22.019 1.00 90.00 298 ALA A CA 1
ATOM 2299 C C . ALA A 1 298 ? -14.027 9.385 20.998 1.00 90.00 298 ALA A C 1
ATOM 2301 O O . ALA A 1 298 ? -14.040 10.407 20.318 1.00 90.00 298 ALA A O 1
ATOM 2302 N N . ALA A 1 299 ? -13.086 8.446 20.851 1.00 88.25 299 ALA A N 1
ATOM 2303 C CA . ALA A 1 299 ? -12.008 8.548 19.871 1.00 88.25 299 ALA A CA 1
ATOM 2304 C C . ALA A 1 299 ? -12.544 8.597 18.431 1.00 88.25 299 ALA A C 1
ATOM 2306 O O . ALA A 1 299 ? -12.099 9.433 17.650 1.00 88.25 299 ALA A O 1
ATOM 2307 N N . TYR A 1 300 ? -13.524 7.754 18.088 1.00 88.62 300 TYR A N 1
ATOM 2308 C CA . TYR A 1 300 ? -14.109 7.728 16.744 1.00 88.62 300 TYR A CA 1
ATOM 2309 C C . TYR A 1 300 ? -14.907 9.009 16.438 1.00 88.62 300 TYR A C 1
ATOM 2311 O O . TYR A 1 300 ? -14.739 9.596 15.368 1.00 88.62 300 TYR A O 1
ATOM 2319 N N . ALA A 1 301 ? -15.707 9.489 17.400 1.00 85.75 301 ALA A N 1
ATOM 2320 C CA . ALA A 1 301 ? -16.580 10.658 17.248 1.00 85.75 301 ALA A CA 1
ATOM 2321 C C . ALA A 1 301 ? -15.832 11.998 17.120 1.00 85.75 301 ALA A C 1
ATOM 2323 O O . ALA A 1 301 ? -16.335 12.924 16.491 1.00 85.75 301 ALA A O 1
ATOM 2324 N N . ILE A 1 302 ? -14.621 12.126 17.682 1.00 79.69 302 ILE A N 1
ATOM 2325 C CA . ILE A 1 302 ? -13.794 13.336 17.496 1.00 79.69 302 ILE A CA 1
ATOM 2326 C C . ILE A 1 302 ? -13.469 13.548 16.013 1.00 79.69 302 ILE A C 1
ATOM 2328 O O . ILE A 1 302 ? -13.451 14.679 15.528 1.00 79.69 302 ILE A O 1
ATOM 2332 N N . TRP A 1 303 ? -13.211 12.454 15.297 1.00 80.25 303 TRP A N 1
ATOM 2333 C CA . TRP A 1 303 ? -12.752 12.494 13.913 1.00 80.25 303 TRP A CA 1
ATOM 2334 C C . TRP A 1 303 ? -13.876 12.287 12.902 1.00 80.25 303 TRP A C 1
ATOM 2336 O O . TRP A 1 303 ? -13.732 12.711 11.758 1.00 80.25 303 TRP A O 1
ATOM 2346 N N . HIS A 1 304 ? -15.002 11.712 13.312 1.00 83.12 304 HIS A N 1
ATOM 2347 C CA . HIS A 1 304 ? -16.197 11.601 12.491 1.00 83.12 304 HIS A CA 1
ATOM 2348 C C . HIS A 1 304 ? -17.331 12.412 13.114 1.00 83.12 304 HIS A C 1
ATOM 2350 O O . HIS A 1 304 ? -17.966 11.996 14.076 1.00 83.12 304 HIS A O 1
ATOM 2356 N N . THR A 1 305 ? -17.590 13.585 12.543 1.00 66.31 305 THR A N 1
ATOM 2357 C CA . THR A 1 305 ? -18.598 14.537 13.032 1.00 66.31 305 THR A CA 1
ATOM 2358 C C . THR A 1 305 ? -20.037 14.175 12.629 1.00 66.31 305 THR A C 1
ATOM 2360 O O . THR A 1 305 ? -20.926 15.009 12.777 1.00 66.31 305 THR A O 1
ATOM 2363 N N . GLY A 1 306 ? -20.263 12.978 12.075 1.00 51.72 306 GLY A N 1
ATOM 2364 C CA . GLY A 1 306 ? -21.582 12.442 11.726 1.00 51.72 306 GLY A CA 1
ATOM 2365 C C . GLY A 1 306 ? -22.163 11.553 12.832 1.00 51.72 306 GLY A C 1
ATOM 2366 O O . GLY A 1 306 ? -21.427 11.003 13.649 1.00 51.72 306 GLY A O 1
ATOM 2367 N N . ASP A 1 307 ? -23.489 11.406 12.861 1.00 44.41 307 ASP A N 1
ATOM 2368 C CA . ASP A 1 307 ? -24.171 10.507 13.799 1.00 44.41 307 ASP A CA 1
ATOM 2369 C C . ASP A 1 307 ? -23.966 9.037 13.391 1.00 44.41 307 ASP A C 1
ATOM 2371 O O . ASP A 1 307 ? -24.516 8.585 12.387 1.00 44.41 307 ASP A O 1
ATOM 2375 N N . PHE A 1 308 ? -23.241 8.264 14.206 1.00 45.31 308 PHE A N 1
ATOM 2376 C CA . PHE A 1 308 ? -23.231 6.794 14.138 1.00 45.31 308 PHE A CA 1
ATOM 2377 C C . PHE A 1 308 ? -24.315 6.242 15.065 1.00 45.31 308 PHE A C 1
ATOM 2379 O O . PHE A 1 308 ? -24.019 5.780 16.171 1.00 45.31 308 PHE A O 1
ATOM 2386 N N . ASN A 1 309 ? -25.573 6.349 14.634 1.00 32.69 309 ASN A N 1
ATOM 2387 C CA . ASN A 1 309 ? -26.714 5.737 15.322 1.00 32.69 309 ASN A CA 1
ATOM 2388 C C . ASN A 1 309 ? -26.944 4.301 14.847 1.00 32.69 309 ASN A C 1
ATOM 2390 O O . ASN A 1 309 ? -27.121 4.109 13.625 1.00 32.69 309 ASN A O 1
#

Sequence (309 aa):
FMADSIESHDVGLIRTLLELRGEDLDSLTSQTWFVDGIDDDEAIVATILPSQVRRSPENFRNLLNASFIQKESNLMPLAGQVTFVIVRLGFASNSEVMPHLIEAARKVEDFMGLPQPIDEVILLIGAPGGERELSGVNLGGAFIVVRPKADECCIENETVYAHELIHFYPANRGRITPLWFKEGGADHLAFLVQEQIYSLIFSYPADTCAAVSVQKLLDDEAAVGPAQHRAGPLFACNYVTGQRLLNALSEAMGRSKFKSAWQEIQKTAETAGGVTDDGIHAIFRRHTPSSRVSLFGAAYAIWHTGDFN

Foldseek 3Di:
DPPDDCDPLNVLLVVLCVQDDDPLNVLQCPQPCNVVDPDPQNSLLSSCLSVCVPQPVPQNNLSSPDWDKDKDWDQAPAQGIAIEIEIESPCDDPDVVPVLLVLLLNLLCVLLVHHQLARYAYEYEGEPPRPDDDQKDQPDDRYIYGYPDPPDDDDDNSLVSSLNSNCSFLALVFPQRQLLCNQQVSNLSSQVSCCVPPVDHDDDPDDPCPPAFPQNLVVVCVVLPDVVSCVDPCSVVSNVNSVQLLVQLCVLQPVVLSSVLSNVQRVVSVVVSHAHPVRSLVSSLVSRDPVRNVSNVVSNCVRRVDDPD

pLDDT: mean 82.69, std 15.54, range [32.69, 98.38]

Radius of gyration: 20.56 Å; chains: 1; bounding box: 53×44×60 Å

Secondary structure (DSSP, 8-state):
---S---HHHHHHHHHHHH--THHHHHHHTSHHHHH---HHHHHHHHHHHHHHHH-HHHHHHHHH--EEEEEEEEETTTEEEEEEEEESS------HHHHHHHHHHHHHHHHTS--S-SEEEEEE--TT-TT--SEEE-STTEEEE----S--SS-HHHHHHHHHHTTSHHHH-SSS-HHHHHHHHHHHHHHHHHHHH-----PPS-SSTT--HHHHHHHHHHH-HHHHHHSTTTTHHHHHHHHHHHHHHHHH-HHHHHHHHHHHHHHHHHHTS--HHHHHHHHHHHS-GGGHHHHHHHHHHH--S---